Protein AF-A0A0E4FUD9-F1 (afdb_monomer_lite)

InterPro domains:
  IPR029487 Novel E3 ligase domain [PF14496] (43-251)
  IPR029487 Novel E3 ligase domain [PS52053] (32-319)
  IPR051071 Leucine-rich repeat-containing bacterial E3 ubiquitin ligases [PTHR47114] (6-264)

Sequence (319 aa):
MENLEFGDNPLPDDVLANLATAEAPPQLAQQSLYEAAAQWLADDPATLAKWQHFADEPGAQDYAQFLERLRETVNYGNDEFRQAVADDLQQAAANPTLREQFFAQASEANASCEDRVTLHWNGMQTARLNADVEDGVYDDRLGDLIQRGRVAFRLEALDEIARDRINSLASGNPNVDDIEVYLAYQHRLREPLELSHVAPDMRFLAVSHVSEDDATEALDLVREREASQFTDFMASRWQPWETVLRRIAPDEHAAMQDRLVEAMGEEFQSRLDQRLAEHGLVGDVDAERVLGAQVRNQIAGEIKGEVMHRLLAERGLEQ

Secondary structure (DSSP, 8-state):
------------HHHHHHHHS-----------HHHHHHTT-TT-HHHHHHHTTSTTSTTHHHHHHHHHHHHHSGGGG-HHHHHHHHHHHHHHHH-HHHHHHHHHHHHHHHTS-HHHHHHHHHHHHHHHHHHHHHTTTTTT-HHHHHHHHHHHHHHHHHHHHHHHHHHHHHTT-TT--HHHHHHHHHHHHTTTTT-TTS-S--TTTTTS---HHHHHHHHHHHHHHHHHHHHHIIIII-HHHHHHHHHH-HHHHHHHHHHHHHHTTHHHHHHHHHHHHHHT-TT-HHHHHHHHHHHHHHHHHHHHHHHHHHHHHHTT---

Structure (mmCIF, N/CA/C/O backbone):
data_AF-A0A0E4FUD9-F1
#
_entry.id   AF-A0A0E4FUD9-F1
#
loop_
_atom_site.group_PDB
_atom_site.id
_atom_site.type_symbol
_atom_site.label_atom_id
_atom_site.label_alt_id
_atom_site.label_comp_id
_atom_site.label_asym_id
_atom_site.label_entity_id
_atom_site.label_seq_id
_atom_site.pdbx_PDB_ins_code
_atom_site.Cartn_x
_atom_site.Cartn_y
_atom_site.Cartn_z
_atom_site.occupancy
_atom_site.B_iso_or_equiv
_atom_site.auth_seq_id
_atom_site.auth_comp_id
_atom_site.auth_asym_id
_atom_site.auth_atom_id
_atom_site.pdbx_PDB_model_num
ATOM 1 N N . MET A 1 1 ? -19.120 24.732 -19.871 1.00 35.31 1 MET A N 1
ATOM 2 C CA . MET A 1 1 ? -18.175 23.697 -20.324 1.00 35.31 1 MET A CA 1
ATOM 3 C C . MET A 1 1 ? -17.885 23.996 -21.775 1.00 35.31 1 MET A C 1
ATOM 5 O O . MET A 1 1 ? -18.658 23.614 -22.642 1.00 35.31 1 MET A O 1
ATOM 9 N N . GLU A 1 2 ? -16.874 24.830 -21.999 1.00 30.19 2 GLU A N 1
ATOM 10 C CA . GLU A 1 2 ? -16.338 25.081 -23.334 1.00 30.19 2 GLU A CA 1
ATOM 11 C C . GLU A 1 2 ? -15.503 23.864 -23.727 1.00 30.19 2 GLU A C 1
ATOM 13 O O . GLU A 1 2 ? -14.521 23.538 -23.063 1.00 30.19 2 GLU A O 1
ATOM 18 N N . ASN A 1 3 ? -15.941 23.174 -24.778 1.00 30.95 3 ASN A N 1
ATOM 19 C CA . ASN A 1 3 ? -15.112 22.230 -25.509 1.00 30.95 3 ASN A CA 1
ATOM 20 C C . ASN A 1 3 ? -13.999 23.036 -26.182 1.00 30.95 3 ASN A C 1
ATOM 22 O O . ASN A 1 3 ? -14.271 23.810 -27.098 1.00 30.95 3 ASN A O 1
ATOM 26 N N . LEU A 1 4 ? -12.756 22.861 -25.744 1.00 32.47 4 LEU A N 1
ATOM 27 C CA . LEU A 1 4 ? -11.603 23.294 -26.526 1.00 32.47 4 LEU A CA 1
ATOM 28 C C . LEU A 1 4 ? -11.374 22.263 -27.637 1.00 32.47 4 LEU A C 1
ATOM 30 O O . LEU A 1 4 ? -10.602 21.319 -27.498 1.00 32.47 4 LEU A O 1
ATOM 34 N N . GLU A 1 5 ? -12.115 22.430 -28.732 1.00 36.16 5 GLU A N 1
ATOM 35 C CA . GLU A 1 5 ? -11.822 21.794 -30.012 1.00 36.16 5 GLU A CA 1
ATOM 36 C C . GLU A 1 5 ? -10.564 22.446 -30.601 1.00 36.16 5 GLU A C 1
ATOM 38 O O . GLU A 1 5 ? -10.551 23.639 -30.899 1.00 36.16 5 GLU A O 1
ATOM 43 N N . PHE A 1 6 ? -9.506 21.668 -30.834 1.00 40.91 6 PHE A N 1
ATOM 44 C CA . PHE A 1 6 ? -8.364 22.097 -31.655 1.00 40.91 6 PHE A CA 1
ATOM 45 C C . PHE A 1 6 ? -8.696 22.032 -33.161 1.00 40.91 6 PHE A C 1
ATOM 47 O O . PHE A 1 6 ? -7.910 21.541 -33.970 1.00 40.91 6 PHE A O 1
ATOM 54 N N . GLY A 1 7 ? -9.884 22.500 -33.545 1.00 36.28 7 GLY A N 1
ATOM 55 C CA . GLY A 1 7 ? -10.358 22.556 -34.925 1.00 36.28 7 GLY A CA 1
ATOM 56 C C . GLY A 1 7 ? -10.170 23.949 -35.512 1.00 36.28 7 GLY A C 1
ATOM 57 O O . GLY A 1 7 ? -11.120 24.714 -35.512 1.00 36.28 7 GLY A O 1
ATOM 58 N N . ASP A 1 8 ? -8.940 24.280 -35.916 1.00 46.06 8 ASP A N 1
ATOM 59 C CA . ASP A 1 8 ? -8.564 25.288 -36.939 1.00 46.06 8 ASP A CA 1
ATOM 60 C C . ASP A 1 8 ? -7.161 25.853 -36.668 1.00 46.06 8 ASP A C 1
ATOM 62 O O . ASP A 1 8 ? -6.943 27.060 -36.561 1.00 46.06 8 ASP A O 1
ATOM 66 N N . ASN A 1 9 ? -6.162 24.972 -36.581 1.00 43.81 9 ASN A N 1
ATOM 67 C CA . ASN A 1 9 ? -4.792 25.405 -36.822 1.00 43.81 9 ASN A CA 1
ATOM 68 C C . ASN A 1 9 ? -4.480 25.105 -38.297 1.00 43.81 9 ASN A C 1
ATOM 70 O O . ASN A 1 9 ? -4.389 23.924 -38.644 1.00 43.81 9 ASN A O 1
ATOM 74 N N . PRO A 1 10 ? -4.377 26.106 -39.194 1.00 47.78 10 PRO A N 1
ATOM 75 C CA . PRO A 1 10 ? -4.032 25.857 -40.586 1.00 47.78 10 PRO A CA 1
ATOM 76 C C . PRO A 1 10 ? -2.579 25.384 -40.642 1.00 47.78 10 PRO A C 1
ATOM 78 O O . PRO A 1 10 ? -1.638 26.178 -40.625 1.00 47.78 10 PRO A O 1
ATOM 81 N N . LEU A 1 11 ? -2.401 24.064 -40.643 1.00 55.53 11 LEU A N 1
ATOM 82 C CA . LEU A 1 11 ? -1.106 23.440 -40.851 1.00 55.53 11 LEU A CA 1
ATOM 83 C C . LEU A 1 11 ? -0.631 23.787 -42.273 1.00 55.53 11 LEU A C 1
ATOM 85 O O . LEU A 1 11 ? -1.422 23.670 -43.211 1.00 55.53 11 LEU A O 1
ATOM 89 N N . PRO A 1 12 ? 0.627 24.223 -42.451 1.00 67.06 12 PRO A N 1
ATOM 90 C CA . PRO A 1 12 ? 1.187 24.499 -43.771 1.00 67.06 12 PRO A CA 1
ATOM 91 C C . PRO A 1 12 ? 1.079 23.282 -44.710 1.00 67.06 12 PRO A C 1
ATOM 93 O O . PRO A 1 12 ? 1.173 22.137 -44.261 1.00 67.06 12 PRO A O 1
ATOM 96 N N . ASP A 1 13 ? 0.872 23.515 -46.012 1.00 54.09 13 ASP A N 1
ATOM 97 C CA . ASP A 1 13 ? 0.578 22.461 -47.004 1.00 54.09 13 ASP A CA 1
ATOM 98 C C . ASP A 1 13 ? 1.659 21.362 -47.077 1.00 54.09 13 ASP A C 1
ATOM 100 O O . ASP A 1 13 ? 1.366 20.215 -47.415 1.00 54.09 13 ASP A O 1
ATOM 104 N N . ASP A 1 14 ? 2.904 21.676 -46.718 1.00 52.22 14 ASP A N 1
ATOM 105 C CA . ASP A 1 14 ? 4.015 20.728 -46.612 1.00 52.22 14 ASP A CA 1
ATOM 106 C C . ASP A 1 14 ? 3.881 19.779 -45.409 1.00 52.22 14 ASP A C 1
ATOM 108 O O . ASP A 1 14 ? 4.255 18.610 -45.501 1.00 52.22 14 ASP A O 1
ATOM 112 N N . VAL A 1 15 ? 3.277 20.230 -44.307 1.00 52.28 15 VAL A N 1
ATOM 113 C CA . VAL A 1 15 ? 2.966 19.396 -43.134 1.00 52.28 15 VAL A CA 1
ATOM 114 C C . VAL A 1 15 ? 1.797 18.457 -43.434 1.00 52.28 15 VAL A C 1
ATOM 116 O O . VAL A 1 15 ? 1.855 17.276 -43.095 1.00 52.28 15 VAL A O 1
ATOM 119 N N . LEU A 1 16 ? 0.767 18.939 -44.137 1.00 51.22 16 LEU A N 1
ATOM 120 C CA . LEU A 1 16 ? -0.361 18.108 -44.577 1.00 51.22 16 LEU A CA 1
ATOM 121 C C . LEU A 1 16 ? 0.063 17.066 -45.620 1.00 51.22 16 LEU A C 1
ATOM 123 O O . LEU A 1 16 ? -0.377 15.918 -45.555 1.00 51.22 16 LEU A O 1
ATOM 127 N N . ALA A 1 17 ? 0.959 17.433 -46.540 1.00 49.53 17 ALA A N 1
ATOM 128 C CA . ALA A 1 17 ? 1.528 16.498 -47.504 1.00 49.53 17 ALA A CA 1
ATOM 129 C C . ALA A 1 17 ? 2.354 15.397 -46.817 1.00 49.53 17 ALA A C 1
ATOM 131 O O . ALA A 1 17 ? 2.230 14.239 -47.204 1.00 49.53 17 ALA A O 1
ATOM 132 N N . ASN A 1 18 ? 3.121 15.733 -45.772 1.00 50.97 18 ASN A N 1
ATOM 133 C CA . ASN A 1 18 ? 3.886 14.771 -44.969 1.00 50.97 18 ASN A CA 1
ATOM 134 C C . ASN A 1 18 ? 3.003 13.862 -44.092 1.00 50.97 18 ASN A C 1
ATOM 136 O O . ASN A 1 18 ? 3.369 12.718 -43.844 1.00 50.97 18 ASN A O 1
ATOM 140 N N . LEU A 1 19 ? 1.832 14.333 -43.647 1.00 47.03 19 LEU A N 1
ATOM 141 C CA . LEU A 1 19 ? 0.845 13.511 -42.928 1.00 47.03 19 LEU A CA 1
ATOM 142 C C . LEU A 1 19 ? 0.086 12.555 -43.861 1.00 47.03 19 LEU A C 1
ATOM 144 O O . LEU A 1 19 ? -0.281 11.461 -43.445 1.00 47.03 19 LEU A O 1
ATOM 148 N N . ALA A 1 20 ? -0.131 12.944 -45.122 1.00 48.16 20 ALA A N 1
ATOM 149 C CA . ALA A 1 20 ? -0.785 12.111 -46.133 1.00 48.16 20 ALA A CA 1
ATOM 150 C C . ALA A 1 20 ? 0.152 11.065 -46.772 1.00 48.16 20 ALA A C 1
ATOM 152 O O . ALA A 1 20 ? -0.327 10.072 -47.319 1.00 48.16 20 ALA A O 1
ATOM 153 N N . THR A 1 21 ? 1.472 11.281 -46.718 1.00 44.75 21 THR A N 1
ATOM 154 C CA . THR A 1 21 ? 2.505 10.321 -47.152 1.00 44.75 21 THR A CA 1
ATOM 155 C C . THR A 1 21 ? 3.144 9.550 -46.003 1.00 44.75 21 THR A C 1
ATOM 157 O O . THR A 1 21 ? 3.972 8.676 -46.263 1.00 44.75 21 THR A O 1
ATOM 160 N N . ALA A 1 22 ? 2.753 9.829 -44.755 1.00 40.59 22 ALA A N 1
ATOM 161 C CA . ALA A 1 22 ? 3.085 8.976 -43.630 1.00 40.59 22 ALA A CA 1
ATOM 162 C C . ALA A 1 22 ? 2.454 7.603 -43.887 1.00 40.59 22 ALA A C 1
ATOM 164 O O . ALA A 1 22 ? 1.239 7.422 -43.780 1.00 40.59 22 ALA A O 1
ATOM 165 N N . GLU A 1 23 ? 3.288 6.637 -44.277 1.00 40.25 23 GLU A N 1
ATOM 166 C CA . GLU A 1 23 ? 2.934 5.229 -44.167 1.00 40.25 23 GLU A CA 1
ATOM 167 C C . GLU A 1 23 ? 2.353 5.012 -42.769 1.00 40.25 23 GLU A C 1
ATOM 169 O O . GLU A 1 23 ? 2.840 5.600 -41.795 1.00 40.25 23 GLU A O 1
ATOM 174 N N . ALA A 1 24 ? 1.282 4.211 -42.682 1.00 40.16 24 ALA A N 1
ATOM 175 C CA . ALA A 1 24 ? 0.745 3.784 -41.397 1.00 40.16 24 ALA A CA 1
ATOM 176 C C . ALA A 1 24 ? 1.937 3.427 -40.498 1.00 40.16 24 ALA A C 1
ATOM 178 O O . ALA A 1 24 ? 2.830 2.722 -40.990 1.00 40.16 24 ALA A O 1
ATOM 179 N N . PRO A 1 25 ? 2.002 3.951 -39.254 1.00 37.72 25 PRO A N 1
ATOM 180 C CA . PRO A 1 25 ? 3.140 3.699 -38.386 1.00 37.72 25 PRO A CA 1
ATOM 181 C C . PRO A 1 25 ? 3.411 2.199 -38.432 1.00 37.72 25 PRO A C 1
ATOM 183 O O . PRO A 1 25 ? 2.435 1.434 -38.395 1.00 37.72 25 PRO A O 1
ATOM 186 N N . PRO A 1 26 ? 4.677 1.767 -38.609 1.00 37.12 26 PRO A N 1
ATOM 187 C CA . PRO A 1 26 ? 4.980 0.348 -38.636 1.00 37.12 26 PRO A CA 1
ATOM 188 C C . PRO A 1 26 ? 4.270 -0.242 -37.429 1.00 37.12 26 PRO A C 1
ATOM 190 O O . PRO A 1 26 ? 4.393 0.305 -36.331 1.00 37.12 26 PRO A O 1
ATOM 193 N N . GLN A 1 27 ? 3.447 -1.271 -37.644 1.00 43.31 27 GLN A N 1
ATOM 194 C CA . GLN A 1 27 ? 2.969 -2.082 -36.536 1.00 43.31 27 GLN A CA 1
ATOM 195 C C . GLN A 1 27 ? 4.246 -2.501 -35.819 1.00 43.31 27 GLN A C 1
ATOM 197 O O . GLN A 1 27 ? 4.987 -3.329 -36.351 1.00 43.31 27 GLN A O 1
ATOM 202 N N . LEU A 1 28 ? 4.576 -1.817 -34.716 1.00 42.53 28 LEU A N 1
ATOM 203 C CA . LEU A 1 28 ? 5.715 -2.143 -33.874 1.00 42.53 28 LEU A CA 1
ATOM 204 C C . LEU A 1 28 ? 5.567 -3.636 -33.659 1.00 42.53 28 LEU A C 1
ATOM 206 O O . LEU A 1 28 ? 4.510 -4.059 -33.186 1.00 42.53 28 LEU A O 1
ATOM 210 N N . ALA A 1 29 ? 6.527 -4.423 -34.149 1.00 47.31 29 ALA A N 1
ATOM 211 C CA . ALA A 1 29 ? 6.488 -5.862 -33.978 1.00 47.31 29 ALA A CA 1
ATOM 212 C C . ALA A 1 29 ? 6.304 -6.079 -32.479 1.00 47.31 29 ALA A C 1
ATOM 214 O O . ALA A 1 29 ? 7.188 -5.720 -31.703 1.00 47.31 29 ALA A O 1
ATOM 215 N N . GLN A 1 30 ? 5.102 -6.498 -32.080 1.00 62.28 30 GLN A N 1
ATOM 216 C CA . GLN A 1 30 ? 4.743 -6.607 -30.679 1.00 62.28 30 GLN A CA 1
ATOM 217 C C . GLN A 1 30 ? 5.729 -7.597 -30.078 1.00 62.28 30 GLN A C 1
ATOM 219 O O . GLN A 1 30 ? 5.754 -8.763 -30.474 1.00 62.28 30 GLN A O 1
ATOM 224 N N . GLN A 1 31 ? 6.606 -7.092 -29.212 1.00 76.12 31 GLN A N 1
ATOM 225 C CA . GLN A 1 31 ? 7.604 -7.905 -28.542 1.00 76.12 31 GLN A CA 1
ATOM 226 C C . GLN A 1 31 ? 6.871 -9.023 -27.810 1.00 76.12 31 GLN A C 1
ATOM 228 O O . GLN A 1 31 ? 5.849 -8.785 -27.156 1.00 76.12 31 GLN A O 1
ATOM 233 N N . SER A 1 32 ? 7.362 -10.250 -27.963 1.00 90.31 32 SER A N 1
ATOM 234 C CA . SER A 1 32 ? 6.756 -11.379 -27.273 1.00 90.31 32 SER A CA 1
ATOM 235 C C . SER A 1 32 ? 6.964 -11.247 -25.765 1.00 90.31 32 SER A C 1
ATOM 237 O O . SER A 1 32 ? 7.958 -10.682 -25.303 1.00 90.31 32 SER A O 1
ATOM 239 N N . LEU A 1 33 ? 6.057 -11.834 -24.982 1.00 93.62 33 LEU A N 1
ATOM 240 C CA . LEU A 1 33 ? 6.182 -11.868 -23.524 1.00 93.62 33 LEU A CA 1
ATOM 241 C C . LEU A 1 33 ? 7.534 -12.440 -23.066 1.00 93.62 33 LEU A C 1
ATOM 243 O O . LEU A 1 33 ? 8.156 -11.919 -22.143 1.00 93.62 33 LEU A O 1
ATOM 247 N N . TYR A 1 34 ? 8.014 -13.480 -23.750 1.00 93.75 34 TYR A N 1
ATOM 248 C CA . TYR A 1 34 ? 9.322 -14.072 -23.488 1.00 93.75 34 TYR A CA 1
ATOM 249 C C . TYR A 1 34 ? 10.464 -13.071 -23.712 1.00 93.75 34 TYR A C 1
ATOM 251 O O . TYR A 1 34 ? 11.342 -12.934 -22.864 1.00 93.75 34 TYR A O 1
ATOM 259 N N . GLU A 1 35 ? 10.459 -12.352 -24.838 1.00 93.19 35 GLU A N 1
ATOM 260 C CA . GLU A 1 35 ? 11.494 -11.360 -25.149 1.00 93.19 35 GLU A CA 1
ATOM 261 C C . GLU A 1 35 ? 11.459 -10.169 -24.192 1.00 93.19 35 GLU A C 1
ATOM 263 O O . GLU A 1 35 ? 12.515 -9.619 -23.887 1.00 93.19 35 GLU A O 1
ATOM 268 N N . ALA A 1 36 ? 10.273 -9.761 -23.732 1.00 94.12 36 ALA A N 1
ATOM 269 C CA . ALA A 1 36 ? 10.121 -8.710 -22.732 1.00 94.12 36 ALA A CA 1
ATOM 270 C C . ALA A 1 36 ? 10.692 -9.160 -21.378 1.00 94.12 36 ALA A C 1
ATOM 272 O O . ALA A 1 36 ? 11.542 -8.476 -20.811 1.00 94.12 36 ALA A O 1
ATOM 273 N N . ALA A 1 37 ? 10.321 -10.353 -20.901 1.00 94.81 37 ALA A N 1
ATOM 274 C CA . ALA A 1 37 ? 10.847 -10.922 -19.657 1.00 94.81 37 ALA A CA 1
ATOM 275 C C . ALA A 1 37 ? 12.371 -11.152 -19.705 1.00 94.81 37 ALA A C 1
ATOM 277 O O . ALA A 1 37 ? 13.062 -10.964 -18.703 1.00 94.81 37 ALA A O 1
ATOM 278 N N . ALA A 1 38 ? 12.924 -11.498 -20.873 1.00 94.19 38 ALA A N 1
ATOM 279 C CA . ALA A 1 38 ? 14.361 -11.709 -21.056 1.00 94.19 38 ALA A CA 1
ATOM 280 C C . ALA A 1 38 ? 15.209 -10.461 -20.758 1.00 94.19 38 ALA A C 1
ATOM 282 O O . ALA A 1 38 ? 16.365 -10.604 -20.363 1.00 94.19 38 ALA A O 1
ATOM 283 N N . GLN A 1 39 ? 14.654 -9.251 -20.913 1.00 93.31 39 GLN A N 1
ATOM 284 C CA . GLN A 1 39 ? 15.361 -8.004 -20.587 1.00 93.31 39 GLN A CA 1
ATOM 285 C C . GLN A 1 39 ? 15.582 -7.822 -19.080 1.00 93.31 39 GLN A C 1
ATOM 287 O O . GLN A 1 39 ? 16.491 -7.102 -18.676 1.00 93.31 39 GLN A O 1
ATOM 292 N N . TRP A 1 40 ? 14.774 -8.489 -18.256 1.00 94.50 40 TRP A N 1
ATOM 293 C CA . TRP A 1 40 ? 14.807 -8.383 -16.797 1.00 94.50 40 TRP A CA 1
ATOM 294 C C . TRP A 1 40 ? 15.442 -9.609 -16.130 1.00 94.50 40 TRP A C 1
ATOM 296 O O . TRP A 1 40 ? 16.027 -9.494 -15.060 1.00 94.50 40 TRP A O 1
ATOM 306 N N . LEU A 1 41 ? 15.371 -10.779 -16.773 1.00 93.62 41 LEU A N 1
ATOM 307 C CA . LEU A 1 41 ? 15.818 -12.071 -16.233 1.00 93.62 41 LEU A CA 1
ATOM 308 C C . LEU A 1 41 ? 17.160 -12.547 -16.812 1.00 93.62 41 LEU A C 1
ATOM 310 O O . LEU A 1 41 ? 17.378 -13.750 -16.962 1.00 93.62 41 LEU A O 1
ATOM 314 N N . ALA A 1 42 ? 18.065 -11.627 -17.159 1.00 82.12 42 ALA A N 1
ATOM 315 C CA . ALA A 1 42 ? 19.341 -11.972 -17.796 1.00 82.12 42 ALA A CA 1
ATOM 316 C C . ALA A 1 42 ? 20.166 -12.997 -16.987 1.00 82.12 42 ALA A C 1
ATOM 318 O O . ALA A 1 42 ? 20.821 -13.861 -17.574 1.00 82.12 42 ALA A O 1
ATOM 319 N N . ASP A 1 43 ? 20.069 -12.942 -15.656 1.00 87.56 43 ASP A N 1
ATOM 320 C CA . ASP A 1 43 ? 20.795 -13.816 -14.730 1.00 87.56 43 ASP A CA 1
ATOM 321 C C . ASP A 1 43 ? 19.973 -15.030 -14.235 1.00 87.56 43 ASP A C 1
ATOM 323 O O . ASP A 1 43 ? 20.495 -15.856 -13.484 1.00 87.56 43 ASP A O 1
ATOM 327 N N . ASP A 1 44 ? 18.718 -15.199 -14.683 1.00 91.56 44 ASP A N 1
ATOM 328 C CA . ASP A 1 44 ? 17.844 -16.325 -14.310 1.00 91.56 44 ASP A CA 1
ATOM 329 C C . ASP A 1 44 ? 17.219 -17.028 -15.539 1.00 91.56 44 ASP A C 1
ATOM 331 O O . ASP A 1 44 ? 16.023 -16.891 -15.840 1.00 91.56 44 ASP A O 1
ATOM 335 N N . PRO A 1 45 ? 18.007 -17.856 -16.254 1.00 91.69 45 PRO A N 1
ATOM 336 C CA . PRO A 1 45 ? 17.518 -18.592 -17.417 1.00 91.69 45 PRO A CA 1
ATOM 337 C C . PRO A 1 45 ? 16.457 -19.644 -17.057 1.00 91.69 45 PRO A C 1
ATOM 339 O O . PRO A 1 45 ? 15.675 -20.047 -17.920 1.00 91.69 45 PRO A O 1
ATOM 342 N N . ALA A 1 46 ? 16.423 -20.113 -15.804 1.00 92.88 46 ALA A N 1
ATOM 343 C CA . ALA A 1 46 ? 15.481 -21.137 -15.364 1.00 92.88 46 ALA A CA 1
ATOM 344 C C . ALA A 1 46 ? 14.070 -20.561 -15.218 1.00 92.88 46 ALA A C 1
ATOM 346 O O . ALA A 1 46 ? 13.103 -21.186 -15.663 1.00 92.88 46 ALA A O 1
ATOM 347 N N . THR A 1 47 ? 13.947 -19.368 -14.635 1.00 93.44 47 THR A N 1
ATOM 348 C CA . THR A 1 47 ? 12.681 -18.632 -14.611 1.00 93.44 47 THR A CA 1
ATOM 349 C C . THR A 1 47 ? 12.292 -18.205 -16.017 1.00 93.44 47 THR A C 1
ATOM 351 O O . THR A 1 47 ? 11.165 -18.488 -16.420 1.00 93.44 47 THR A O 1
ATOM 354 N N . LEU A 1 48 ? 13.211 -17.630 -16.803 1.00 94.25 48 LEU A N 1
ATOM 355 C CA . LEU A 1 48 ? 12.929 -17.182 -18.173 1.00 94.25 48 LEU A CA 1
ATOM 356 C C . LEU A 1 48 ? 12.348 -18.296 -19.063 1.00 94.25 48 LEU A C 1
ATOM 358 O O . LEU A 1 48 ? 11.405 -18.060 -19.815 1.00 94.25 48 LEU A O 1
ATOM 362 N N . ALA A 1 49 ? 12.839 -19.533 -18.936 1.00 93.38 49 ALA A N 1
ATOM 363 C CA . ALA A 1 49 ? 12.296 -20.672 -19.679 1.00 93.38 49 ALA A CA 1
ATOM 364 C C . ALA A 1 49 ? 10.798 -20.916 -19.403 1.00 93.38 49 ALA A C 1
ATOM 366 O O . ALA A 1 49 ? 10.065 -21.314 -20.307 1.00 93.38 49 ALA A O 1
ATOM 367 N N . LYS A 1 50 ? 10.311 -20.640 -18.184 1.00 95.31 50 LYS A N 1
ATOM 368 C CA . LYS A 1 50 ? 8.883 -20.770 -17.845 1.00 95.31 50 LYS A CA 1
ATOM 369 C C . LYS A 1 50 ? 8.029 -19.748 -18.594 1.00 95.31 50 LYS A C 1
ATOM 371 O O . LYS A 1 50 ? 6.942 -20.094 -19.047 1.00 95.31 50 LYS A O 1
ATOM 376 N N . TRP A 1 51 ? 8.544 -18.531 -18.788 1.00 95.44 51 TRP A N 1
ATOM 377 C CA . TRP A 1 51 ? 7.839 -17.440 -19.471 1.00 95.44 51 TRP A CA 1
ATOM 378 C C . TRP A 1 51 ? 7.518 -17.738 -20.939 1.00 95.44 51 TRP A C 1
ATOM 380 O O . TRP A 1 51 ? 6.590 -17.149 -21.490 1.00 95.44 51 TRP A O 1
ATOM 390 N N . GLN A 1 52 ? 8.196 -18.711 -21.560 1.00 90.31 52 GLN A N 1
ATOM 391 C CA . GLN A 1 52 ? 7.836 -19.198 -22.895 1.00 90.31 52 GLN A CA 1
ATOM 392 C C . GLN A 1 52 ? 6.427 -19.818 -22.936 1.00 90.31 52 GLN A C 1
ATOM 394 O O . GLN A 1 52 ? 5.778 -19.804 -23.979 1.00 90.31 52 GLN A O 1
ATOM 399 N N . HIS A 1 53 ? 5.946 -20.355 -21.812 1.00 94.12 53 HIS A N 1
ATOM 400 C CA . HIS A 1 53 ? 4.669 -21.061 -21.728 1.00 94.12 53 HIS A CA 1
ATOM 401 C C . HIS A 1 53 ? 3.481 -20.164 -21.359 1.00 94.12 53 HIS A C 1
ATOM 403 O O . HIS A 1 53 ? 2.351 -20.643 -21.385 1.00 94.12 53 HIS A O 1
ATOM 409 N N . PHE A 1 54 ? 3.712 -18.889 -21.035 1.00 95.50 54 PHE A N 1
ATOM 410 C CA . PHE A 1 54 ? 2.657 -17.968 -20.586 1.00 95.50 54 PHE A CA 1
ATOM 411 C C . PHE A 1 54 ? 2.136 -17.050 -21.701 1.00 95.50 54 PHE A C 1
ATOM 413 O O . PHE A 1 54 ? 1.234 -16.256 -21.467 1.00 95.50 54 PHE A O 1
ATOM 420 N N . ALA A 1 55 ? 2.683 -17.147 -22.918 1.00 91.50 55 ALA A N 1
ATOM 421 C CA . ALA A 1 55 ? 2.356 -16.244 -24.025 1.00 91.50 55 ALA A CA 1
ATOM 422 C C . ALA A 1 55 ? 0.883 -16.307 -24.478 1.00 91.50 55 ALA A C 1
ATOM 424 O O . ALA A 1 55 ? 0.367 -15.317 -24.989 1.00 91.50 55 ALA A O 1
ATOM 425 N N . ASP A 1 56 ? 0.217 -17.447 -24.276 1.00 91.56 56 ASP A N 1
ATOM 426 C CA . ASP A 1 56 ? -1.186 -17.657 -24.658 1.00 91.56 56 ASP A CA 1
ATOM 427 C C . ASP A 1 56 ? -2.179 -17.300 -23.531 1.00 91.56 56 ASP A C 1
ATOM 429 O O . ASP A 1 56 ? -3.393 -17.429 -23.709 1.00 91.56 56 ASP A O 1
ATOM 433 N N . GLU A 1 57 ? -1.694 -16.882 -22.357 1.00 94.88 57 GLU A N 1
ATOM 434 C CA . GLU A 1 57 ? -2.561 -16.501 -21.241 1.00 94.88 57 GLU A CA 1
ATOM 435 C C . GLU A 1 57 ? -3.239 -15.136 -21.495 1.00 94.88 57 GLU A C 1
ATOM 437 O O . GLU A 1 57 ? -2.640 -14.235 -22.095 1.00 94.88 57 GLU A O 1
ATOM 442 N N . PRO A 1 58 ? -4.492 -14.935 -21.041 1.00 93.31 58 PRO A N 1
ATOM 443 C CA . PRO A 1 58 ? -5.170 -13.646 -21.168 1.00 93.31 58 PRO A CA 1
ATOM 444 C C . PRO A 1 58 ? -4.361 -12.509 -20.527 1.00 93.31 58 PRO A C 1
ATOM 446 O O . PRO A 1 58 ? -3.947 -12.616 -19.380 1.00 93.31 58 PRO A O 1
ATOM 449 N N . GLY A 1 59 ? -4.146 -11.413 -21.260 1.00 91.75 59 GLY A N 1
ATOM 450 C CA . GLY A 1 59 ? -3.373 -10.258 -20.778 1.00 91.75 59 GLY A CA 1
ATOM 451 C C . GLY A 1 59 ? -1.847 -10.393 -20.904 1.00 91.75 59 GLY A C 1
ATOM 452 O O . GLY A 1 59 ? -1.133 -9.441 -20.601 1.00 91.75 59 GLY A O 1
ATOM 453 N N . ALA A 1 60 ? -1.327 -11.513 -21.424 1.00 93.50 60 ALA A N 1
ATOM 454 C CA . ALA A 1 60 ? 0.112 -11.714 -21.637 1.00 93.50 60 ALA A CA 1
ATOM 455 C C . ALA A 1 60 ? 0.753 -10.629 -22.520 1.00 93.50 60 ALA A C 1
ATOM 457 O O . ALA A 1 60 ? 1.853 -10.155 -22.232 1.00 93.50 60 ALA A O 1
ATOM 458 N N . GLN A 1 61 ? 0.061 -10.207 -23.584 1.00 92.31 61 GLN A N 1
ATOM 459 C CA . GLN A 1 61 ? 0.559 -9.161 -24.481 1.00 92.31 61 GLN A CA 1
ATOM 460 C C . GLN A 1 61 ? 0.583 -7.782 -23.812 1.00 92.31 61 GLN A C 1
ATOM 462 O O . GLN A 1 61 ? 1.519 -7.012 -24.036 1.00 92.31 61 GLN A O 1
ATOM 467 N N . ASP A 1 62 ? -0.408 -7.489 -22.969 1.00 91.88 62 ASP A N 1
ATOM 468 C CA . ASP A 1 62 ? -0.436 -6.254 -22.190 1.00 91.88 62 ASP A CA 1
ATOM 469 C C . ASP A 1 62 ? 0.712 -6.251 -21.179 1.00 91.88 62 ASP A C 1
ATOM 471 O O . ASP A 1 62 ? 1.448 -5.273 -21.068 1.00 91.88 62 ASP A O 1
ATOM 475 N N . TYR A 1 63 ? 0.961 -7.374 -20.508 1.00 94.69 63 TYR A N 1
ATOM 476 C CA . TYR A 1 63 ? 2.097 -7.478 -19.599 1.00 94.69 63 TYR A CA 1
ATOM 477 C C . TYR A 1 63 ? 3.450 -7.344 -20.316 1.00 94.69 63 TYR A C 1
ATOM 479 O O . TYR A 1 63 ? 4.342 -6.660 -19.819 1.00 94.69 63 TYR A O 1
ATOM 487 N N . ALA A 1 64 ? 3.597 -7.907 -21.521 1.00 94.19 64 ALA A N 1
ATOM 488 C CA . ALA A 1 64 ? 4.798 -7.725 -22.340 1.00 94.19 64 ALA A CA 1
ATOM 489 C C . ALA A 1 64 ? 5.048 -6.243 -22.672 1.00 94.19 64 ALA A C 1
ATOM 491 O O . ALA A 1 64 ? 6.164 -5.747 -22.513 1.00 94.19 64 ALA A O 1
ATOM 492 N N . GLN A 1 65 ? 3.999 -5.521 -23.080 1.00 92.06 65 GLN A N 1
ATOM 493 C CA . GLN A 1 65 ? 4.078 -4.083 -23.334 1.00 92.06 65 GLN A CA 1
ATOM 494 C C . GLN A 1 65 ? 4.400 -3.300 -22.055 1.00 92.06 65 GLN A C 1
ATOM 496 O O . GLN A 1 65 ? 5.219 -2.384 -22.094 1.00 92.06 65 GLN A O 1
ATOM 501 N N . PHE A 1 66 ? 3.800 -3.668 -20.924 1.00 93.00 66 PHE A N 1
ATOM 502 C CA . PHE A 1 66 ? 4.061 -3.032 -19.637 1.00 93.00 66 PHE A CA 1
ATOM 503 C C . PHE A 1 66 ? 5.531 -3.169 -19.228 1.00 93.00 66 PHE A C 1
ATOM 505 O O . PHE A 1 66 ? 6.147 -2.170 -18.868 1.00 93.00 66 PHE A O 1
ATOM 512 N N . LEU A 1 67 ? 6.117 -4.366 -19.341 1.00 94.31 67 LEU A N 1
ATOM 513 C CA . LEU A 1 67 ? 7.531 -4.605 -19.030 1.00 94.31 67 LEU A CA 1
ATOM 514 C C . LEU A 1 67 ? 8.473 -3.782 -19.911 1.00 94.31 67 LEU A C 1
ATOM 516 O O . LEU A 1 67 ? 9.493 -3.295 -19.424 1.00 94.31 67 LEU A O 1
ATOM 520 N N . GLU A 1 68 ? 8.144 -3.615 -21.191 1.00 92.00 68 GLU A N 1
ATOM 521 C CA . GLU A 1 68 ? 8.944 -2.784 -22.089 1.00 92.00 68 GLU A CA 1
ATOM 522 C C . GLU A 1 68 ? 8.841 -1.304 -21.708 1.00 92.00 68 GLU A C 1
ATOM 524 O O . GLU A 1 68 ? 9.853 -0.623 -21.573 1.00 92.00 68 GLU A O 1
ATOM 529 N N . ARG A 1 69 ? 7.636 -0.812 -21.410 1.00 89.94 69 ARG A N 1
ATOM 530 C CA . ARG A 1 69 ? 7.455 0.565 -20.933 1.00 89.94 69 ARG A CA 1
ATOM 531 C C . ARG A 1 69 ? 8.120 0.810 -19.581 1.00 89.94 69 ARG A C 1
ATOM 533 O O . ARG A 1 69 ? 8.677 1.879 -19.362 1.00 89.94 69 ARG A O 1
ATOM 540 N N . LEU A 1 70 ? 8.107 -0.176 -18.683 1.00 90.75 70 LEU A N 1
ATOM 541 C CA . LEU A 1 70 ? 8.783 -0.101 -17.387 1.00 90.75 70 LEU A CA 1
ATOM 542 C C . LEU A 1 70 ? 10.302 0.066 -17.565 1.00 90.75 70 LEU A C 1
ATOM 544 O O . LEU A 1 70 ? 10.945 0.779 -16.794 1.00 90.75 70 LEU A O 1
ATOM 548 N N . ARG A 1 71 ? 10.864 -0.529 -18.626 1.00 91.25 71 ARG A N 1
ATOM 549 C CA . ARG A 1 71 ? 12.279 -0.427 -19.016 1.00 91.25 71 ARG A CA 1
ATOM 550 C C . ARG A 1 71 ? 12.646 0.964 -19.532 1.00 91.25 71 ARG A C 1
ATOM 552 O O . ARG A 1 71 ? 13.795 1.383 -19.422 1.00 91.25 71 ARG A O 1
ATOM 559 N N . GLU A 1 72 ? 11.683 1.665 -20.119 1.00 88.38 72 GLU A N 1
ATOM 560 C CA . GLU A 1 72 ? 11.858 3.032 -20.616 1.00 88.38 72 GLU A CA 1
ATOM 561 C C . GLU A 1 72 ? 11.817 4.079 -19.495 1.00 88.38 72 GLU A C 1
ATOM 563 O O . GLU A 1 72 ? 12.278 5.204 -19.702 1.00 88.38 72 GLU A O 1
ATOM 568 N N . THR A 1 73 ? 11.330 3.707 -18.304 1.00 86.62 73 THR A N 1
ATOM 569 C CA . THR A 1 73 ? 11.296 4.612 -17.152 1.00 86.62 73 THR A CA 1
ATOM 570 C C . THR A 1 73 ? 12.694 4.977 -16.663 1.00 86.62 73 THR A C 1
ATOM 572 O O . THR A 1 73 ? 13.665 4.225 -16.798 1.00 86.62 73 THR A O 1
ATOM 575 N N . VAL A 1 74 ? 12.785 6.123 -15.984 1.00 85.38 74 VAL A N 1
ATOM 576 C CA . VAL A 1 74 ? 14.019 6.584 -15.323 1.00 85.38 74 VAL A CA 1
ATOM 577 C C . VAL A 1 74 ? 14.578 5.575 -14.309 1.00 85.38 74 VAL A C 1
ATOM 579 O O . VAL A 1 74 ? 15.781 5.568 -14.057 1.00 85.38 74 VAL A O 1
ATOM 582 N N . ASN A 1 75 ? 13.731 4.679 -13.791 1.00 87.38 75 ASN A N 1
ATOM 583 C CA . ASN A 1 75 ? 14.086 3.680 -12.787 1.00 87.38 75 ASN A CA 1
ATOM 584 C C . ASN A 1 75 ? 14.918 2.519 -13.338 1.00 87.38 75 ASN A C 1
ATOM 586 O O . ASN A 1 75 ? 15.612 1.856 -12.571 1.00 87.38 75 ASN A O 1
ATOM 590 N N . TYR A 1 76 ? 14.906 2.265 -14.651 1.00 89.12 76 TYR A N 1
ATOM 591 C CA . TYR A 1 76 ? 15.624 1.121 -15.223 1.00 89.12 76 TYR A CA 1
ATOM 592 C C . TYR A 1 76 ? 17.139 1.177 -14.979 1.00 89.12 76 TYR A C 1
ATOM 594 O O . TYR A 1 76 ? 17.798 0.142 -14.898 1.00 89.12 76 TYR A O 1
ATOM 602 N N . GLY A 1 77 ? 17.709 2.373 -14.809 1.00 87.06 77 GLY A N 1
ATOM 603 C CA . GLY A 1 77 ? 19.119 2.543 -14.455 1.00 87.06 77 GLY A CA 1
ATOM 604 C C . GLY A 1 77 ? 19.483 2.045 -13.050 1.00 87.06 77 GLY A C 1
ATOM 605 O O . GLY A 1 77 ? 20.661 1.813 -12.790 1.00 87.06 77 GLY A O 1
ATOM 606 N N . ASN A 1 78 ? 18.504 1.845 -12.165 1.00 89.50 78 ASN A N 1
ATOM 607 C CA . ASN A 1 78 ? 18.707 1.441 -10.779 1.00 89.50 78 ASN A CA 1
ATOM 608 C C . ASN A 1 78 ? 18.750 -0.096 -10.634 1.00 89.50 78 ASN A C 1
ATOM 610 O O . ASN A 1 78 ? 17.809 -0.798 -11.000 1.00 89.50 78 ASN A O 1
ATOM 614 N N . ASP A 1 79 ? 19.850 -0.620 -10.087 1.00 90.06 79 ASP A N 1
ATOM 615 C CA . ASP A 1 79 ? 20.083 -2.066 -9.948 1.00 90.06 79 ASP A CA 1
ATOM 616 C C . ASP A 1 79 ? 19.102 -2.739 -8.974 1.00 90.06 79 ASP A C 1
ATOM 618 O O . ASP A 1 79 ? 18.617 -3.833 -9.256 1.00 90.06 79 ASP A O 1
ATOM 622 N N . GLU A 1 80 ? 18.777 -2.082 -7.855 1.00 89.31 80 GLU A N 1
ATOM 623 C CA . GLU A 1 80 ? 17.812 -2.580 -6.864 1.00 89.31 80 GLU A CA 1
ATOM 624 C C . GLU A 1 80 ? 16.414 -2.683 -7.478 1.00 89.31 80 GLU A C 1
ATOM 626 O O . GLU A 1 80 ? 15.725 -3.684 -7.298 1.00 89.31 80 GLU A O 1
ATOM 631 N N . PHE A 1 81 ? 16.021 -1.685 -8.272 1.00 90.94 81 PHE A N 1
ATOM 632 C CA . PHE A 1 81 ? 14.754 -1.698 -8.992 1.00 90.94 81 PHE A CA 1
ATOM 633 C C . PHE A 1 81 ? 14.689 -2.831 -10.022 1.00 90.94 81 PHE A C 1
ATOM 635 O O . PHE A 1 81 ? 13.712 -3.578 -10.052 1.00 90.94 81 PHE A O 1
ATOM 642 N N . ARG A 1 82 ? 15.741 -3.019 -10.835 1.00 92.56 82 ARG A N 1
ATOM 643 C CA . ARG A 1 82 ? 15.789 -4.142 -11.788 1.00 92.56 82 ARG A CA 1
ATOM 644 C C . ARG A 1 82 ? 15.723 -5.493 -11.080 1.00 92.56 82 ARG A C 1
ATOM 646 O O . ARG A 1 82 ? 15.029 -6.383 -11.565 1.00 92.56 82 ARG A O 1
ATOM 653 N N . GLN A 1 83 ? 16.391 -5.630 -9.934 1.00 92.00 83 GLN A N 1
ATOM 654 C CA . GLN A 1 83 ? 16.309 -6.841 -9.122 1.00 92.00 83 GLN A CA 1
ATOM 655 C C . GLN A 1 83 ? 14.896 -7.059 -8.568 1.00 92.00 83 GLN A C 1
ATOM 657 O O . GLN A 1 83 ? 14.396 -8.176 -8.630 1.00 92.00 83 GLN A O 1
ATOM 662 N N . ALA A 1 84 ? 14.223 -6.010 -8.088 1.00 91.94 84 ALA A N 1
ATOM 663 C CA . ALA A 1 84 ? 12.851 -6.118 -7.599 1.00 91.94 84 ALA A CA 1
ATOM 664 C C . ALA A 1 84 ? 11.887 -6.595 -8.700 1.00 91.94 84 ALA A C 1
ATOM 666 O O . ALA A 1 84 ? 11.099 -7.508 -8.466 1.00 91.94 84 ALA A O 1
ATOM 667 N N . VAL A 1 85 ? 12.009 -6.062 -9.923 1.00 94.25 85 VAL A N 1
ATOM 668 C CA . VAL A 1 85 ? 11.221 -6.529 -11.078 1.00 94.25 85 VAL A CA 1
ATOM 669 C C . VAL A 1 85 ? 11.561 -7.981 -11.437 1.00 94.25 85 VAL A C 1
ATOM 671 O O . VAL A 1 85 ? 10.665 -8.767 -11.738 1.00 94.25 85 VAL A O 1
ATOM 674 N N . ALA A 1 86 ? 12.835 -8.380 -11.382 1.00 94.75 86 ALA A N 1
ATOM 675 C CA . ALA A 1 86 ? 13.228 -9.772 -11.608 1.00 94.75 86 ALA A CA 1
ATOM 676 C C . ALA A 1 86 ? 12.619 -10.725 -10.559 1.00 94.75 86 ALA A C 1
ATOM 678 O O . ALA A 1 86 ? 12.098 -11.784 -10.919 1.00 94.75 86 ALA A O 1
ATOM 679 N N . ASP A 1 87 ? 12.611 -10.327 -9.284 1.00 93.44 87 ASP A N 1
ATOM 680 C CA . ASP A 1 87 ? 11.980 -11.081 -8.198 1.00 93.44 87 ASP A CA 1
ATOM 681 C C . ASP A 1 87 ? 10.461 -11.205 -8.410 1.00 93.44 87 ASP A C 1
ATOM 683 O O . ASP A 1 87 ? 9.891 -12.282 -8.209 1.00 93.44 87 ASP A O 1
ATOM 687 N N . ASP A 1 88 ? 9.801 -10.133 -8.862 1.00 94.12 88 ASP A N 1
ATOM 688 C CA . ASP A 1 88 ? 8.374 -10.138 -9.204 1.00 94.12 88 ASP A CA 1
ATOM 689 C C . ASP A 1 88 ? 8.083 -11.146 -10.326 1.00 94.12 88 ASP A C 1
ATOM 691 O O . ASP A 1 88 ? 7.154 -11.954 -10.227 1.00 94.12 88 ASP A O 1
ATOM 695 N N . LEU A 1 89 ? 8.916 -11.159 -11.373 1.00 96.25 89 LEU A N 1
ATOM 696 C CA . LEU A 1 89 ? 8.802 -12.112 -12.476 1.00 96.25 89 LEU A CA 1
ATOM 697 C C . LEU A 1 89 ? 9.032 -13.559 -12.010 1.00 96.25 89 LEU A C 1
ATOM 699 O O . LEU A 1 89 ? 8.366 -14.487 -12.479 1.00 96.25 89 LEU A O 1
ATOM 703 N N . GLN A 1 90 ? 9.953 -13.778 -11.073 1.00 95.38 90 GLN A N 1
ATOM 704 C CA . GLN A 1 90 ? 10.183 -15.095 -10.486 1.00 95.38 90 GLN A CA 1
ATOM 705 C C . GLN A 1 90 ? 8.961 -15.585 -9.701 1.00 95.38 90 GLN A C 1
ATOM 707 O O . GLN A 1 90 ? 8.561 -16.746 -9.847 1.00 95.38 90 GLN A O 1
ATOM 712 N N . GLN A 1 91 ? 8.346 -14.716 -8.896 1.00 94.06 91 GLN A N 1
ATOM 713 C CA . GLN A 1 91 ? 7.160 -15.066 -8.116 1.00 94.06 91 GLN A CA 1
ATOM 714 C C . GLN A 1 91 ? 5.935 -15.300 -9.005 1.00 94.06 91 GLN A C 1
ATOM 716 O O . GLN A 1 91 ? 5.271 -16.330 -8.870 1.00 94.06 91 GLN A O 1
ATOM 721 N N . ALA A 1 92 ? 5.682 -14.429 -9.985 1.00 95.81 92 ALA A N 1
ATOM 722 C CA . ALA A 1 92 ? 4.597 -14.610 -10.950 1.00 95.81 92 ALA A CA 1
ATOM 723 C C . ALA A 1 92 ? 4.766 -15.899 -11.780 1.00 95.81 92 ALA A C 1
ATOM 725 O O . ALA A 1 92 ? 3.793 -16.581 -12.105 1.00 95.81 92 ALA A O 1
ATOM 726 N N . ALA A 1 93 ? 5.999 -16.316 -12.078 1.00 95.81 93 ALA A N 1
ATOM 727 C CA . ALA A 1 93 ? 6.235 -17.594 -12.748 1.00 95.81 93 ALA A CA 1
ATOM 728 C C . ALA A 1 93 ? 5.900 -18.820 -11.873 1.00 95.81 93 ALA A C 1
ATOM 730 O O . ALA A 1 93 ? 5.672 -19.908 -12.408 1.00 95.81 93 ALA A O 1
ATOM 731 N N . ALA A 1 94 ? 5.895 -18.675 -10.544 1.00 94.31 94 ALA A N 1
ATOM 732 C CA . ALA A 1 94 ? 5.576 -19.739 -9.592 1.00 94.31 94 ALA A CA 1
ATOM 733 C C . ALA A 1 94 ? 4.105 -19.732 -9.133 1.00 94.31 94 ALA A C 1
ATOM 735 O O . ALA A 1 94 ? 3.595 -20.789 -8.761 1.00 94.31 94 ALA A O 1
ATOM 736 N N . ASN A 1 95 ? 3.421 -18.586 -9.195 1.00 94.94 95 ASN A N 1
ATOM 737 C CA . ASN A 1 95 ? 2.050 -18.405 -8.721 1.00 94.94 95 ASN A CA 1
ATOM 738 C C . ASN A 1 95 ? 1.123 -17.940 -9.873 1.00 94.94 95 ASN A C 1
ATOM 740 O O . ASN A 1 95 ? 1.162 -16.769 -10.258 1.00 94.94 95 ASN A O 1
ATOM 744 N N . PRO A 1 96 ? 0.288 -18.837 -10.447 1.00 94.62 96 PRO A N 1
ATOM 745 C CA . PRO A 1 96 ? -0.624 -18.495 -11.543 1.00 94.62 96 PRO A CA 1
ATOM 746 C C . PRO A 1 96 ? -1.634 -17.392 -11.210 1.00 94.62 96 PRO A C 1
ATOM 748 O O . PRO A 1 96 ? -1.900 -16.553 -12.063 1.00 94.62 96 PRO A O 1
ATOM 751 N N . THR A 1 97 ? -2.156 -17.358 -9.981 1.00 93.94 97 THR A N 1
ATOM 752 C CA . THR A 1 97 ? -3.113 -16.331 -9.542 1.00 93.94 97 THR A CA 1
ATOM 753 C C . THR A 1 97 ? -2.452 -14.954 -9.494 1.00 93.94 97 THR A C 1
ATOM 755 O O . THR A 1 97 ? -3.017 -13.979 -9.983 1.00 93.94 97 THR A O 1
ATOM 758 N N . LEU A 1 98 ? -1.230 -14.869 -8.956 1.00 95.31 98 LEU A N 1
ATOM 759 C CA . LEU A 1 98 ? -0.456 -13.624 -8.942 1.00 95.31 98 LEU A CA 1
ATOM 760 C C . LEU A 1 98 ? -0.135 -13.151 -10.366 1.00 95.31 98 LEU A C 1
ATOM 762 O O . LEU A 1 98 ? -0.255 -11.966 -10.669 1.00 95.31 98 LEU A O 1
ATOM 766 N N . ARG A 1 99 ? 0.229 -14.077 -11.259 1.00 96.62 99 ARG A N 1
ATOM 767 C CA . ARG A 1 99 ? 0.492 -13.757 -12.668 1.00 96.62 99 ARG A CA 1
ATOM 768 C C . ARG A 1 99 ? -0.738 -13.195 -13.374 1.00 96.62 99 ARG A C 1
ATOM 770 O O . ARG A 1 99 ? -0.619 -12.186 -14.061 1.00 96.62 99 ARG A O 1
ATOM 777 N N . GLU A 1 100 ? -1.908 -13.795 -13.167 1.00 94.69 100 GLU A N 1
ATOM 778 C CA . GLU A 1 100 ? -3.175 -13.285 -13.704 1.00 94.69 100 GLU A CA 1
ATOM 779 C C . GLU A 1 100 ? -3.465 -11.859 -13.205 1.00 94.69 100 GLU A C 1
ATOM 781 O O . GLU A 1 100 ? -3.815 -10.986 -14.001 1.00 94.69 100 GLU A O 1
ATOM 786 N N . GLN A 1 101 ? -3.248 -11.585 -11.913 1.00 93.06 101 GLN A N 1
ATOM 787 C CA . GLN A 1 101 ? -3.408 -10.240 -11.343 1.00 93.06 101 GLN A CA 1
ATOM 788 C C . GLN A 1 101 ? -2.447 -9.225 -11.976 1.00 93.06 101 GLN A C 1
ATOM 790 O O . GLN A 1 101 ? -2.872 -8.134 -12.359 1.00 93.06 101 GLN A O 1
ATOM 795 N N . PHE A 1 102 ? -1.174 -9.588 -12.146 1.00 95.00 102 PHE A N 1
ATOM 796 C CA . PHE A 1 102 ? -0.188 -8.736 -12.815 1.00 95.00 102 PHE A CA 1
ATOM 797 C C . PHE A 1 102 ? -0.580 -8.440 -14.265 1.00 95.00 102 PHE A C 1
ATOM 799 O O . PHE A 1 102 ? -0.469 -7.298 -14.715 1.00 95.00 102 PHE A O 1
ATOM 806 N N . PHE A 1 103 ? -1.078 -9.439 -14.995 1.00 94.25 103 PHE A N 1
ATOM 807 C CA . PHE A 1 103 ? -1.498 -9.269 -16.386 1.00 94.25 103 PHE A CA 1
ATOM 808 C C . PHE A 1 103 ? -2.712 -8.339 -16.489 1.00 94.25 103 PHE A C 1
ATOM 810 O O . PHE A 1 103 ? -2.735 -7.450 -17.341 1.00 94.25 103 PHE A O 1
ATOM 817 N N . ALA A 1 104 ? -3.679 -8.474 -15.578 1.00 90.69 104 ALA A N 1
ATOM 818 C CA . ALA A 1 104 ? -4.830 -7.579 -15.504 1.00 90.69 104 ALA A CA 1
ATOM 819 C C . ALA A 1 104 ? -4.418 -6.126 -15.196 1.00 90.69 104 ALA A C 1
ATOM 821 O O . ALA A 1 104 ? -4.827 -5.207 -15.907 1.00 90.69 104 ALA A O 1
ATOM 822 N N . GLN A 1 105 ? -3.557 -5.909 -14.194 1.00 89.81 105 GLN A N 1
ATOM 823 C CA . GLN A 1 105 ? -3.078 -4.569 -13.824 1.00 89.81 105 GLN A CA 1
ATOM 824 C C . GLN A 1 105 ? -2.252 -3.903 -14.936 1.00 89.81 105 GLN A C 1
ATOM 826 O O . GLN A 1 105 ? -2.336 -2.689 -15.128 1.00 89.81 105 GLN A O 1
ATOM 831 N N . ALA A 1 106 ? -1.473 -4.676 -15.697 1.00 90.12 106 ALA A N 1
ATOM 832 C CA . ALA A 1 106 ? -0.706 -4.151 -16.827 1.00 90.12 106 ALA A CA 1
ATOM 833 C C . ALA A 1 106 ? -1.594 -3.612 -17.956 1.00 90.12 106 ALA A C 1
ATOM 835 O O . ALA A 1 106 ? -1.251 -2.606 -18.580 1.00 90.12 106 ALA A O 1
ATOM 836 N N . SER A 1 107 ? -2.747 -4.240 -18.189 1.00 85.62 107 SER A N 1
ATOM 837 C CA . SER A 1 107 ? -3.723 -3.773 -19.178 1.00 85.62 107 SER A CA 1
ATOM 838 C C . SER A 1 107 ? -4.214 -2.354 -18.866 1.00 85.62 107 SER A C 1
ATOM 840 O O . SER A 1 107 ? -4.245 -1.488 -19.743 1.00 85.62 107 SER A O 1
ATOM 842 N N . GLU A 1 108 ? -4.491 -2.069 -17.591 1.00 79.12 108 GLU A N 1
ATOM 843 C CA . GLU A 1 108 ? -4.865 -0.729 -17.122 1.00 79.12 108 GLU A CA 1
ATOM 844 C C . GLU A 1 108 ? -3.709 0.275 -17.255 1.00 79.12 108 GLU A C 1
ATOM 846 O O . GLU A 1 108 ? -3.908 1.406 -17.711 1.00 79.12 108 GLU A O 1
ATOM 851 N N . ALA A 1 109 ? -2.485 -0.152 -16.927 1.00 79.81 109 ALA A N 1
ATOM 852 C CA . ALA A 1 109 ? -1.292 0.687 -17.006 1.00 79.81 109 ALA A CA 1
ATOM 853 C C . ALA A 1 109 ? -0.992 1.157 -18.435 1.00 79.81 109 ALA A C 1
ATOM 855 O O . ALA A 1 109 ? -0.654 2.325 -18.671 1.00 79.81 109 ALA A O 1
ATOM 856 N N . ASN A 1 110 ? -1.157 0.256 -19.405 1.00 77.69 110 ASN A N 1
ATOM 857 C CA . ASN A 1 110 ? -0.834 0.515 -20.803 1.00 77.69 110 ASN A CA 1
ATOM 858 C C . ASN A 1 110 ? -1.710 1.576 -21.462 1.00 77.69 110 ASN A C 1
ATOM 860 O O . ASN A 1 110 ? -1.260 2.227 -22.404 1.00 77.69 110 ASN A O 1
ATOM 864 N N . ALA A 1 111 ? -2.912 1.819 -20.944 1.00 68.25 111 ALA A N 1
ATOM 865 C CA . ALA A 1 111 ? -3.822 2.829 -21.472 1.00 68.25 111 ALA A CA 1
ATOM 866 C C . ALA A 1 111 ? -3.365 4.284 -21.215 1.00 68.25 111 ALA A C 1
ATOM 868 O O . ALA A 1 111 ? -4.095 5.219 -21.542 1.00 68.25 111 ALA A O 1
ATOM 869 N N . SER A 1 112 ? -2.203 4.508 -20.584 1.00 63.22 112 SER A N 1
ATOM 870 C CA . SER A 1 112 ? -1.891 5.793 -19.952 1.00 63.22 112 SER A CA 1
ATOM 871 C C . SER A 1 112 ? -0.385 6.141 -19.895 1.00 63.22 112 SER A C 1
ATOM 873 O O . SER A 1 112 ? 0.425 5.299 -20.262 1.00 63.22 112 SER A O 1
ATOM 875 N N . CYS A 1 113 ? 0.008 7.373 -19.517 1.00 66.19 113 CYS A N 1
ATOM 876 C CA . CYS A 1 113 ? 1.380 7.946 -19.598 1.00 66.19 113 CYS A CA 1
ATOM 877 C C . CYS A 1 113 ? 2.497 7.170 -18.843 1.00 66.19 113 CYS A C 1
ATOM 879 O O . CYS A 1 113 ? 2.216 6.234 -18.106 1.00 66.19 113 CYS A O 1
ATOM 881 N N . GLU A 1 114 ? 3.777 7.531 -19.037 1.00 60.22 114 GLU A N 1
ATOM 882 C CA . GLU A 1 114 ? 4.964 6.846 -18.457 1.00 60.22 114 GLU A CA 1
ATOM 883 C C . GLU A 1 114 ? 4.934 6.757 -16.918 1.00 60.22 114 GLU A C 1
ATOM 885 O O . GLU A 1 114 ? 5.115 5.674 -16.371 1.00 60.22 114 GLU A O 1
ATOM 890 N N . ASP A 1 115 ? 4.604 7.842 -16.215 1.00 60.50 115 ASP A N 1
ATOM 891 C CA . ASP A 1 115 ? 4.531 7.861 -14.744 1.00 60.50 115 ASP A CA 1
ATOM 892 C C . ASP A 1 115 ? 3.453 6.916 -14.184 1.00 60.50 115 ASP A C 1
ATOM 894 O O . ASP A 1 115 ? 3.631 6.286 -13.140 1.00 60.50 115 ASP A O 1
ATOM 898 N N . ARG A 1 116 ? 2.361 6.701 -14.925 1.00 75.06 116 ARG A N 1
ATOM 899 C CA . ARG A 1 116 ? 1.348 5.710 -14.543 1.00 75.06 116 ARG A CA 1
ATOM 900 C C . ARG A 1 116 ? 1.911 4.289 -14.548 1.00 75.06 116 ARG A C 1
ATOM 902 O O . ARG A 1 116 ? 1.515 3.505 -13.697 1.00 75.06 116 ARG A O 1
ATOM 909 N N . VAL A 1 117 ? 2.875 3.960 -15.410 1.00 82.19 117 VAL A N 1
ATOM 910 C CA . VAL A 1 117 ? 3.526 2.634 -15.414 1.00 82.19 117 VAL A CA 1
ATOM 911 C C . VAL A 1 117 ? 4.245 2.382 -14.084 1.00 82.19 117 VAL A C 1
ATOM 913 O O . VAL A 1 117 ? 4.085 1.314 -13.496 1.00 82.19 117 VAL A O 1
ATOM 916 N N . THR A 1 118 ? 4.951 3.389 -13.560 1.00 83.06 118 THR A N 1
ATOM 917 C CA . THR A 1 118 ? 5.600 3.333 -12.240 1.00 83.06 118 THR A CA 1
ATOM 918 C C . THR A 1 118 ? 4.581 3.159 -11.112 1.00 83.06 118 THR A C 1
ATOM 920 O O . THR A 1 118 ? 4.760 2.307 -10.242 1.00 83.06 118 THR A O 1
ATOM 923 N N . LEU A 1 119 ? 3.478 3.916 -11.140 1.00 80.25 119 LEU A N 1
ATOM 924 C CA . LEU A 1 119 ? 2.414 3.791 -10.138 1.00 80.25 119 LEU A CA 1
ATOM 925 C C . LEU A 1 119 ? 1.760 2.399 -10.162 1.00 80.25 119 LEU A C 1
ATOM 927 O O . LEU A 1 119 ? 1.526 1.804 -9.112 1.00 80.25 119 LEU A O 1
ATOM 931 N N . HIS A 1 120 ? 1.503 1.852 -11.351 1.00 85.38 120 HIS A N 1
ATOM 932 C CA . HIS A 1 120 ? 0.958 0.504 -11.492 1.00 85.38 120 HIS A CA 1
ATOM 933 C C . HIS A 1 120 ? 1.944 -0.569 -11.006 1.00 85.38 120 HIS A C 1
ATOM 935 O O . HIS A 1 120 ? 1.505 -1.519 -10.360 1.00 85.38 120 HIS A O 1
ATOM 941 N N . TRP A 1 121 ? 3.257 -0.403 -11.218 1.00 89.75 121 TRP A N 1
ATOM 942 C CA . TRP A 1 121 ? 4.259 -1.291 -10.613 1.00 89.75 121 TRP A CA 1
ATOM 943 C C . TRP A 1 121 ? 4.232 -1.228 -9.075 1.00 89.75 121 TRP A C 1
ATOM 945 O O . TRP A 1 121 ? 4.228 -2.277 -8.431 1.00 89.75 121 TRP A O 1
ATOM 955 N N . ASN A 1 122 ? 4.109 -0.035 -8.472 1.00 86.62 122 ASN A N 1
ATOM 956 C CA . ASN A 1 122 ? 3.927 0.097 -7.017 1.00 86.62 122 ASN A CA 1
ATOM 957 C C . ASN A 1 122 ? 2.668 -0.667 -6.546 1.00 86.62 122 ASN A C 1
ATOM 959 O O . ASN A 1 122 ? 2.701 -1.366 -5.535 1.00 86.62 122 ASN A O 1
ATOM 963 N N . GLY A 1 123 ? 1.568 -0.598 -7.307 1.00 85.06 123 GLY A N 1
ATOM 964 C CA . GLY A 1 123 ? 0.342 -1.359 -7.036 1.00 85.06 123 GLY A CA 1
ATOM 965 C C . GLY A 1 123 ? 0.508 -2.882 -7.160 1.00 85.06 123 GLY A C 1
ATOM 966 O O . GLY A 1 123 ? -0.094 -3.634 -6.389 1.00 85.06 123 GLY A O 1
ATOM 967 N N . MET A 1 124 ? 1.362 -3.358 -8.072 1.00 90.81 124 MET A N 1
ATOM 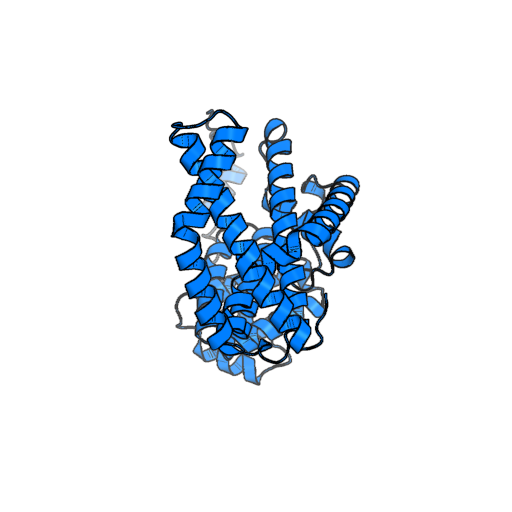968 C CA . MET A 1 124 ? 1.716 -4.781 -8.180 1.00 90.81 124 MET A CA 1
ATOM 969 C C . MET A 1 124 ? 2.459 -5.281 -6.931 1.00 90.81 124 MET A C 1
ATOM 971 O O . MET A 1 124 ? 2.261 -6.427 -6.527 1.00 90.81 124 MET A O 1
ATOM 975 N N . GLN A 1 125 ? 3.226 -4.426 -6.242 1.00 91.31 125 GLN A N 1
ATOM 976 C CA . GLN A 1 125 ? 3.863 -4.798 -4.968 1.00 91.31 125 GLN A CA 1
ATOM 977 C C . GLN A 1 125 ? 2.831 -5.120 -3.877 1.00 91.31 125 GLN A C 1
ATOM 979 O O . GLN A 1 125 ? 3.057 -6.000 -3.044 1.00 91.31 125 GLN A O 1
ATOM 984 N N . THR A 1 126 ? 1.665 -4.462 -3.892 1.00 89.38 126 THR A N 1
ATOM 985 C CA . THR A 1 126 ? 0.549 -4.808 -2.996 1.00 89.38 126 THR A CA 1
ATOM 986 C C . THR A 1 126 ? -0.045 -6.174 -3.336 1.00 89.38 126 THR A C 1
ATOM 988 O O . THR A 1 126 ? -0.276 -6.975 -2.431 1.00 89.38 126 THR A O 1
ATOM 991 N N . ALA A 1 127 ? -0.258 -6.474 -4.622 1.00 90.88 127 ALA A N 1
ATOM 992 C CA . ALA A 1 127 ? -0.741 -7.787 -5.060 1.00 90.88 127 ALA A CA 1
ATOM 993 C C . ALA A 1 127 ? 0.233 -8.908 -4.660 1.00 90.88 127 ALA A C 1
ATOM 995 O O . ALA A 1 127 ? -0.179 -9.934 -4.120 1.00 90.88 127 ALA A O 1
ATOM 996 N N . ARG A 1 128 ? 1.538 -8.662 -4.816 1.00 92.62 128 ARG A N 1
ATOM 997 C CA . ARG A 1 128 ? 2.606 -9.560 -4.371 1.00 92.62 128 ARG A CA 1
ATOM 998 C C . ARG A 1 128 ? 2.561 -9.829 -2.866 1.00 92.62 128 ARG A C 1
ATOM 1000 O O . ARG A 1 128 ? 2.570 -10.984 -2.451 1.00 92.62 128 ARG A O 1
ATOM 1007 N N . LEU A 1 129 ? 2.469 -8.776 -2.051 1.00 93.56 129 LEU A N 1
ATOM 1008 C CA . LEU A 1 129 ? 2.347 -8.910 -0.598 1.00 93.56 129 LEU A CA 1
ATOM 1009 C C . LEU A 1 129 ? 1.121 -9.744 -0.210 1.00 93.56 129 LEU A C 1
ATOM 1011 O O . LEU A 1 129 ? 1.214 -10.592 0.674 1.00 93.56 129 LEU A O 1
ATOM 1015 N N . ASN A 1 130 ? -0.014 -9.516 -0.871 1.00 93.06 130 ASN A N 1
ATOM 1016 C CA . ASN A 1 130 ? -1.232 -10.276 -0.612 1.00 93.06 130 ASN A CA 1
ATOM 1017 C C . ASN A 1 130 ? -1.063 -11.754 -0.976 1.00 93.06 130 ASN A C 1
ATOM 1019 O O . ASN A 1 130 ? -1.482 -12.597 -0.191 1.00 93.06 130 ASN A O 1
ATOM 1023 N N . ALA A 1 131 ? -0.404 -12.075 -2.092 1.00 93.38 131 ALA A N 1
ATOM 1024 C CA . ALA A 1 131 ? -0.111 -13.457 -2.469 1.00 93.38 131 ALA A CA 1
ATOM 1025 C C . ALA A 1 131 ? 0.805 -14.152 -1.447 1.00 93.38 131 ALA A C 1
ATOM 1027 O O . ALA A 1 13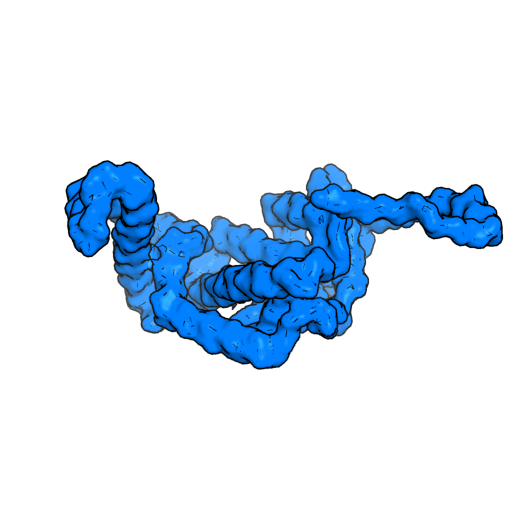1 ? 0.477 -15.237 -0.972 1.00 93.38 131 ALA A O 1
ATOM 1028 N N . ASP A 1 132 ? 1.894 -13.502 -1.020 1.00 94.56 132 ASP A N 1
ATOM 1029 C CA . ASP A 1 132 ? 2.770 -14.026 0.038 1.00 94.56 132 ASP A CA 1
ATOM 1030 C C . ASP A 1 132 ? 1.979 -14.255 1.342 1.00 94.56 132 ASP A C 1
ATOM 1032 O O . ASP A 1 132 ? 2.110 -15.278 2.024 1.00 94.56 132 ASP A O 1
ATOM 1036 N N . VAL A 1 133 ? 1.110 -13.306 1.695 1.00 95.75 133 VAL A N 1
ATOM 1037 C CA . VAL A 1 133 ? 0.221 -13.437 2.847 1.00 95.75 133 VAL A CA 1
ATOM 1038 C C . VAL A 1 133 ? -0.749 -14.594 2.655 1.00 95.75 133 VAL A C 1
ATOM 1040 O O . VAL A 1 133 ? -0.932 -15.354 3.594 1.00 95.75 133 VAL A O 1
ATOM 1043 N N . GLU A 1 134 ? -1.360 -14.797 1.496 1.00 94.12 134 GLU A N 1
ATOM 1044 C CA . GLU A 1 134 ? -2.246 -15.936 1.228 1.00 94.12 134 GLU A CA 1
ATOM 1045 C C . GLU A 1 134 ? -1.512 -17.281 1.337 1.00 94.12 134 GLU A C 1
ATOM 1047 O O . GLU A 1 134 ? -2.038 -18.206 1.965 1.00 94.12 134 GLU A O 1
ATOM 1052 N N . ASP A 1 135 ? -0.265 -17.337 0.870 1.00 93.12 135 ASP A N 1
ATOM 1053 C CA . ASP A 1 135 ? 0.611 -18.513 0.902 1.00 93.12 135 ASP A CA 1
ATOM 1054 C C . ASP A 1 135 ? 1.209 -18.805 2.298 1.00 93.12 135 ASP A C 1
ATOM 1056 O O . ASP A 1 135 ? 1.925 -19.791 2.485 1.00 93.12 135 ASP A O 1
ATOM 1060 N N . GLY A 1 136 ? 0.905 -17.982 3.311 1.00 95.69 136 GLY A N 1
ATOM 1061 C CA . GLY A 1 136 ? 1.338 -18.198 4.700 1.00 95.69 136 GLY A CA 1
ATOM 1062 C C . GLY A 1 136 ? 2.785 -17.784 4.980 1.00 95.69 136 GLY A C 1
ATOM 1063 O O . GLY A 1 136 ? 3.331 -18.080 6.041 1.00 95.69 136 GLY A O 1
ATOM 1064 N N . VAL A 1 137 ? 3.409 -17.046 4.060 1.00 95.88 137 VAL A N 1
ATOM 1065 C CA . VAL A 1 137 ? 4.819 -16.618 4.105 1.00 95.88 137 VAL A CA 1
ATOM 1066 C C . VAL A 1 137 ? 5.145 -15.766 5.347 1.00 95.88 137 VAL A C 1
ATOM 1068 O O . VAL A 1 137 ? 6.312 -15.650 5.742 1.00 95.88 137 VAL A O 1
ATOM 1071 N N . TYR A 1 138 ? 4.126 -15.187 5.987 1.00 96.25 138 TYR A N 1
ATOM 1072 C CA . TYR A 1 138 ? 4.233 -14.313 7.158 1.00 96.25 138 TYR A CA 1
ATOM 1073 C C . TYR A 1 138 ? 3.762 -14.935 8.481 1.00 96.25 138 TYR A C 1
ATOM 1075 O O . TYR A 1 138 ? 3.888 -14.283 9.517 1.00 96.25 138 TYR A O 1
ATOM 1083 N N . ASP A 1 139 ? 3.276 -16.179 8.484 1.00 95.44 139 ASP A N 1
ATOM 1084 C CA . ASP A 1 139 ? 2.638 -16.792 9.663 1.00 95.44 139 ASP A CA 1
ATOM 1085 C C . ASP A 1 139 ? 3.595 -16.894 10.876 1.00 95.44 139 ASP A C 1
ATOM 1087 O O . ASP A 1 139 ? 3.188 -16.688 12.023 1.00 95.44 139 ASP A O 1
ATOM 1091 N N . ASP A 1 140 ? 4.892 -17.093 10.615 1.00 94.19 140 ASP A N 1
ATOM 1092 C CA . ASP A 1 140 ? 5.964 -17.117 11.626 1.00 94.19 140 ASP A CA 1
ATOM 1093 C C . ASP A 1 140 ? 6.838 -15.846 11.628 1.00 94.19 140 ASP A C 1
ATOM 1095 O O . ASP A 1 140 ? 7.846 -15.771 12.333 1.00 94.19 140 ASP A O 1
ATOM 1099 N N . ARG A 1 141 ? 6.476 -14.825 10.840 1.00 94.88 141 ARG A N 1
ATOM 1100 C CA . ARG A 1 141 ? 7.269 -13.596 10.632 1.00 94.88 141 ARG A CA 1
ATOM 1101 C C . ARG A 1 141 ? 6.434 -12.338 10.828 1.00 94.88 141 ARG A C 1
ATOM 1103 O O . ARG A 1 141 ? 6.454 -11.412 10.020 1.00 94.88 141 ARG A O 1
ATOM 1110 N N . LEU A 1 142 ? 5.700 -12.298 11.934 1.00 94.75 142 LEU A N 1
ATOM 1111 C CA . LEU A 1 142 ? 4.796 -11.189 12.243 1.00 94.75 142 LEU A CA 1
ATOM 1112 C C . LEU A 1 142 ? 5.515 -9.837 12.360 1.00 94.75 142 LEU A C 1
ATOM 1114 O O . LEU A 1 142 ? 4.925 -8.823 12.013 1.00 94.75 142 LEU A O 1
ATOM 1118 N N . GLY A 1 143 ? 6.786 -9.807 12.780 1.00 94.44 143 GLY A N 1
ATOM 1119 C CA . GLY A 1 143 ? 7.592 -8.579 12.765 1.00 94.44 143 GLY A CA 1
ATOM 1120 C C . GLY A 1 143 ? 7.751 -7.998 11.355 1.00 94.44 143 GLY A C 1
ATOM 1121 O O . GLY A 1 143 ? 7.509 -6.809 11.147 1.00 94.44 143 GLY A O 1
ATOM 1122 N N . ASP A 1 144 ? 8.056 -8.850 10.371 1.00 94.69 144 ASP A N 1
ATOM 1123 C CA . ASP A 1 144 ? 8.150 -8.444 8.964 1.00 94.69 144 ASP A CA 1
ATOM 1124 C C . ASP A 1 144 ? 6.779 -7.984 8.446 1.00 94.69 144 ASP A C 1
ATOM 1126 O O . ASP A 1 144 ? 6.688 -6.968 7.758 1.00 94.69 144 ASP A O 1
ATOM 1130 N N . LEU A 1 145 ? 5.699 -8.688 8.809 1.00 96.00 145 LEU A N 1
ATOM 1131 C CA . LEU A 1 145 ? 4.331 -8.310 8.437 1.00 96.00 145 LEU A CA 1
ATOM 1132 C C . LEU A 1 145 ? 3.942 -6.939 9.006 1.00 96.00 145 LEU A C 1
ATOM 1134 O O . LEU A 1 145 ? 3.361 -6.128 8.292 1.00 96.00 145 LEU A O 1
ATOM 1138 N N . ILE A 1 146 ? 4.292 -6.649 10.262 1.00 95.25 146 ILE A N 1
ATOM 1139 C CA . ILE A 1 146 ? 4.058 -5.337 10.881 1.00 95.25 146 ILE A CA 1
ATOM 1140 C C . ILE A 1 146 ? 4.791 -4.251 10.094 1.00 95.25 146 ILE A C 1
ATOM 1142 O O . ILE A 1 146 ? 4.197 -3.215 9.801 1.00 95.25 146 ILE A O 1
ATOM 1146 N N . GLN A 1 147 ? 6.044 -4.487 9.694 1.00 94.56 147 GLN A N 1
ATOM 1147 C CA . GLN A 1 147 ? 6.785 -3.524 8.879 1.00 94.56 147 GLN A CA 1
ATOM 1148 C C . GLN A 1 147 ? 6.122 -3.309 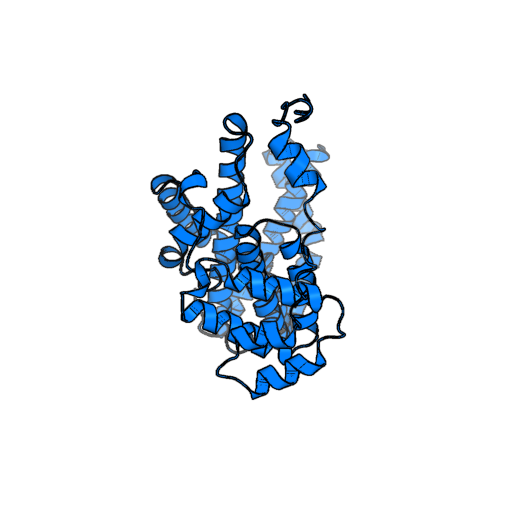7.509 1.00 94.56 147 GLN A C 1
ATOM 1150 O O . GLN A 1 147 ? 6.015 -2.169 7.056 1.00 94.56 147 GLN A O 1
ATOM 1155 N N . ARG A 1 148 ? 5.605 -4.370 6.869 1.00 94.88 148 ARG A N 1
ATOM 1156 C CA . ARG A 1 148 ? 4.799 -4.249 5.639 1.00 94.88 148 ARG A CA 1
ATOM 1157 C C . ARG A 1 148 ? 3.533 -3.422 5.873 1.00 94.88 148 ARG A C 1
ATOM 1159 O O . ARG A 1 148 ? 3.208 -2.565 5.054 1.00 94.88 148 ARG A O 1
ATOM 1166 N N . GLY A 1 149 ? 2.873 -3.615 7.013 1.00 95.31 149 GLY A N 1
ATOM 1167 C CA . GLY A 1 149 ? 1.718 -2.825 7.433 1.00 95.31 149 GLY A CA 1
ATOM 1168 C C . GLY A 1 149 ? 2.053 -1.346 7.617 1.00 95.31 149 GLY A C 1
ATOM 1169 O O . GLY A 1 149 ? 1.277 -0.497 7.189 1.00 95.31 149 GLY A O 1
ATOM 1170 N N . ARG A 1 150 ? 3.217 -1.015 8.197 1.00 96.00 150 ARG A N 1
ATOM 1171 C CA . ARG A 1 150 ? 3.675 0.381 8.342 1.00 96.00 150 ARG A CA 1
ATOM 1172 C C . ARG A 1 150 ? 3.875 1.045 6.989 1.00 96.00 150 ARG A C 1
ATOM 1174 O O . ARG A 1 150 ? 3.411 2.162 6.789 1.00 96.00 150 ARG A O 1
ATOM 1181 N N . VAL A 1 151 ? 4.512 0.354 6.042 1.00 94.88 151 VAL A N 1
ATOM 1182 C CA . VAL A 1 151 ? 4.675 0.875 4.676 1.00 94.88 151 VAL A CA 1
ATOM 1183 C C . VAL A 1 151 ? 3.312 1.081 4.009 1.00 94.88 151 VAL A C 1
ATOM 1185 O O . VAL A 1 151 ? 3.080 2.148 3.451 1.00 94.88 151 VAL A O 1
ATOM 1188 N N . ALA A 1 152 ? 2.388 0.121 4.125 1.00 94.50 152 ALA A N 1
ATOM 1189 C CA . ALA A 1 152 ? 1.033 0.258 3.586 1.00 94.50 152 ALA A CA 1
ATOM 1190 C C . ALA A 1 152 ? 0.279 1.457 4.194 1.00 94.50 152 ALA A C 1
ATOM 1192 O O . ALA A 1 152 ? -0.310 2.244 3.459 1.00 94.50 152 ALA A O 1
ATOM 1193 N N . PHE A 1 153 ? 0.362 1.640 5.515 1.00 96.06 153 PHE A N 1
ATOM 1194 C CA . PHE A 1 153 ? -0.227 2.786 6.210 1.00 96.06 153 PHE A CA 1
ATOM 1195 C C . PHE A 1 153 ? 0.340 4.118 5.706 1.00 96.06 153 PHE A C 1
ATOM 1197 O O . PHE A 1 153 ? -0.408 5.045 5.406 1.00 96.06 153 PHE A O 1
ATOM 1204 N N . ARG A 1 154 ? 1.671 4.217 5.604 1.00 96.69 154 ARG A N 1
ATOM 1205 C CA . ARG A 1 154 ? 2.357 5.431 5.141 1.00 96.69 154 ARG A CA 1
ATOM 1206 C C . ARG A 1 154 ? 1.947 5.780 3.713 1.00 96.69 154 ARG A C 1
ATOM 1208 O O . ARG A 1 154 ? 1.698 6.947 3.440 1.00 96.69 154 ARG A O 1
ATOM 1215 N N . LEU A 1 155 ? 1.841 4.787 2.828 1.00 93.75 155 LEU A N 1
ATOM 1216 C CA . LEU A 1 155 ? 1.379 4.992 1.454 1.00 93.75 155 LEU A CA 1
ATOM 1217 C C . LEU A 1 155 ? -0.075 5.477 1.405 1.00 93.75 155 LEU A C 1
ATOM 1219 O O . LEU A 1 155 ? -0.342 6.458 0.724 1.00 93.75 155 LEU A O 1
ATOM 1223 N N . GLU A 1 156 ? -0.983 4.882 2.184 1.00 93.62 156 GLU A N 1
ATOM 1224 C CA . GLU A 1 156 ? -2.378 5.344 2.245 1.00 93.62 156 GLU A CA 1
ATOM 1225 C C . GLU A 1 156 ? -2.482 6.787 2.770 1.00 93.62 156 GLU A C 1
ATOM 1227 O O . GLU A 1 156 ? -3.209 7.611 2.216 1.00 93.62 156 GLU A O 1
ATOM 1232 N N . ALA A 1 157 ? -1.707 7.128 3.803 1.00 96.00 157 ALA A N 1
ATOM 1233 C CA . ALA A 1 157 ? -1.662 8.488 4.327 1.00 96.00 157 ALA A CA 1
ATOM 1234 C C . ALA A 1 157 ? -1.113 9.488 3.293 1.00 96.00 157 ALA A C 1
ATOM 1236 O O . ALA A 1 157 ? -1.641 10.594 3.172 1.00 96.00 157 ALA A O 1
ATOM 1237 N N . LEU A 1 158 ? -0.083 9.108 2.528 1.00 95.62 158 LEU A N 1
ATOM 1238 C CA . LEU A 1 158 ? 0.430 9.928 1.429 1.00 95.62 158 LEU A CA 1
ATOM 1239 C C . LEU A 1 158 ? -0.590 10.086 0.301 1.00 95.62 158 LEU A C 1
ATOM 1241 O O . LEU A 1 158 ? -0.680 11.174 -0.265 1.00 95.62 158 LEU A O 1
ATOM 1245 N N . ASP A 1 159 ? -1.378 9.054 0.004 1.00 92.19 159 ASP A N 1
ATOM 1246 C CA . ASP A 1 159 ? -2.413 9.134 -1.024 1.00 92.19 159 ASP A CA 1
ATOM 1247 C C . ASP A 1 159 ? -3.509 10.147 -0.647 1.00 92.19 159 ASP A C 1
ATOM 1249 O O . ASP A 1 159 ? -3.970 10.928 -1.486 1.00 92.19 159 ASP A O 1
ATOM 1253 N N . GLU A 1 160 ? -3.906 10.194 0.626 1.00 94.56 160 GLU A N 1
ATOM 1254 C CA . GLU A 1 160 ? -4.836 11.214 1.123 1.00 94.56 160 GLU A CA 1
ATOM 1255 C C . GLU A 1 160 ? -4.241 12.626 1.030 1.00 94.56 160 GLU A C 1
ATOM 1257 O O . GLU A 1 160 ? -4.897 13.540 0.528 1.00 94.56 160 GLU A O 1
ATOM 1262 N N . ILE A 1 161 ? -2.982 12.799 1.448 1.00 95.81 161 ILE A N 1
ATOM 1263 C CA . ILE A 1 161 ? -2.275 14.090 1.394 1.00 95.81 161 ILE A CA 1
ATOM 1264 C C . ILE A 1 161 ? -2.148 14.588 -0.050 1.00 95.81 161 ILE A C 1
ATOM 1266 O O . ILE A 1 161 ? -2.432 15.752 -0.342 1.00 95.81 161 ILE A O 1
ATOM 1270 N N . ALA A 1 162 ? -1.758 13.707 -0.971 1.00 93.50 162 ALA A N 1
ATOM 1271 C CA . ALA A 1 162 ? -1.650 14.028 -2.387 1.00 93.50 162 ALA A CA 1
ATOM 1272 C C . ALA A 1 162 ? -3.011 14.430 -2.971 1.00 93.50 162 ALA A C 1
ATOM 1274 O O . ALA A 1 162 ? -3.097 15.422 -3.695 1.00 93.50 162 ALA A O 1
ATOM 1275 N N . ARG A 1 163 ? -4.091 13.731 -2.601 1.00 92.25 163 ARG A N 1
ATOM 1276 C CA . ARG A 1 163 ? -5.453 14.072 -3.031 1.00 92.25 163 ARG A CA 1
ATOM 1277 C C . ARG A 1 163 ? -5.893 15.451 -2.542 1.00 92.25 163 ARG A C 1
ATOM 1279 O O . ARG A 1 163 ? -6.466 16.222 -3.314 1.00 92.25 163 ARG A O 1
ATOM 1286 N N . ASP A 1 164 ? -5.618 15.781 -1.286 1.00 92.94 164 ASP A N 1
ATOM 1287 C CA . ASP A 1 164 ? -5.906 17.107 -0.735 1.00 92.94 164 ASP A CA 1
ATOM 1288 C C . ASP A 1 164 ? -5.097 18.192 -1.454 1.00 92.94 164 ASP A C 1
ATOM 1290 O O . ASP A 1 164 ? -5.633 19.253 -1.803 1.00 92.94 164 ASP A O 1
ATOM 1294 N N . ARG A 1 165 ? -3.831 17.900 -1.779 1.00 91.25 165 ARG A N 1
ATOM 1295 C CA . ARG A 1 165 ? -2.990 18.796 -2.574 1.00 91.25 165 ARG A CA 1
ATOM 1296 C C . ARG A 1 165 ? -3.558 19.012 -3.975 1.00 91.25 165 ARG A C 1
ATOM 1298 O O . ARG A 1 165 ? -3.706 20.166 -4.378 1.00 91.25 165 ARG A O 1
ATOM 1305 N N . ILE A 1 166 ? -3.937 17.954 -4.685 1.00 90.75 166 ILE A N 1
ATOM 1306 C CA . ILE A 1 166 ? -4.583 18.030 -6.005 1.00 90.75 166 ILE A CA 1
ATOM 1307 C C . ILE A 1 166 ? -5.826 18.924 -5.946 1.00 90.75 166 ILE A C 1
ATOM 1309 O O . ILE A 1 166 ? -5.951 19.867 -6.729 1.00 90.75 166 ILE A O 1
ATOM 1313 N N . ASN A 1 167 ? -6.706 18.706 -4.963 1.00 89.50 167 ASN A N 1
ATOM 1314 C CA . ASN A 1 167 ? -7.915 19.515 -4.780 1.00 89.50 167 ASN A CA 1
ATOM 1315 C C . ASN A 1 167 ? -7.595 21.003 -4.562 1.00 89.50 167 ASN A C 1
ATOM 1317 O O . ASN A 1 167 ? -8.291 21.876 -5.089 1.00 89.50 167 ASN A O 1
ATOM 1321 N N . SER A 1 168 ? -6.530 21.309 -3.812 1.00 87.69 168 SER A N 1
ATOM 1322 C CA . SER A 1 168 ? -6.087 22.691 -3.597 1.00 87.69 168 SER A CA 1
ATOM 1323 C C . SER A 1 168 ? -5.561 23.349 -4.881 1.00 87.69 168 SER A C 1
ATOM 1325 O O . SER A 1 168 ? -5.832 24.526 -5.133 1.00 87.69 168 SER A O 1
ATOM 1327 N N . LEU A 1 169 ? -4.871 22.583 -5.733 1.00 86.00 169 LEU A N 1
ATOM 1328 C CA . LEU A 1 169 ? -4.305 23.064 -6.992 1.00 86.00 169 LEU A CA 1
ATOM 1329 C C . LEU A 1 169 ? -5.364 23.210 -8.093 1.00 86.00 169 LEU A C 1
ATOM 1331 O O . LEU A 1 169 ? -5.269 24.132 -8.905 1.00 86.00 169 LEU A O 1
ATOM 1335 N N . ALA A 1 170 ? -6.405 22.371 -8.087 1.00 81.62 170 ALA A N 1
ATOM 1336 C CA . ALA A 1 170 ? -7.470 22.360 -9.092 1.00 81.62 170 ALA A CA 1
ATOM 1337 C C . ALA A 1 170 ? -8.196 23.712 -9.235 1.00 81.62 170 ALA A C 1
ATOM 1339 O O . ALA A 1 170 ? -8.723 24.034 -10.299 1.00 81.62 170 ALA A O 1
ATOM 1340 N N . SER A 1 171 ? -8.188 24.544 -8.187 1.00 74.69 171 SER A N 1
ATOM 1341 C CA . SER A 1 171 ? -8.771 25.893 -8.226 1.00 74.69 171 SER A CA 1
ATOM 1342 C C . SER A 1 171 ? -7.946 26.904 -9.043 1.00 74.69 171 SER A C 1
ATOM 1344 O O . SER A 1 171 ? -8.478 27.944 -9.430 1.00 74.69 171 SER A O 1
ATOM 1346 N N . GLY A 1 172 ? -6.661 26.629 -9.298 1.00 72.50 172 GLY A N 1
ATOM 1347 C CA . GLY A 1 172 ? -5.726 27.541 -9.973 1.00 72.50 172 GLY A CA 1
ATOM 1348 C C . GLY A 1 172 ? -4.982 26.948 -11.174 1.00 72.50 172 GLY A C 1
ATOM 1349 O O . GLY A 1 172 ? -4.404 27.709 -11.949 1.00 72.50 172 GLY A O 1
ATOM 1350 N N . ASN A 1 173 ? -5.001 25.624 -11.354 1.00 74.56 173 ASN A N 1
ATOM 1351 C CA . ASN A 1 173 ? -4.352 24.938 -12.467 1.00 74.56 173 ASN A CA 1
ATOM 1352 C C . ASN A 1 173 ? -5.173 23.703 -12.907 1.00 74.56 173 ASN A C 1
ATOM 1354 O O . ASN A 1 173 ? -5.101 22.664 -12.257 1.00 74.56 173 ASN A O 1
ATOM 1358 N N . PRO A 1 174 ? -5.946 23.785 -14.006 1.00 68.38 174 PRO A N 1
ATOM 1359 C CA . PRO A 1 174 ? -6.761 22.668 -14.494 1.00 68.38 174 PRO A CA 1
ATOM 1360 C C . PRO A 1 174 ? -5.958 21.553 -15.190 1.00 68.38 174 PRO A C 1
ATOM 1362 O O . PRO A 1 174 ? -6.552 20.551 -15.571 1.00 68.38 174 PRO A O 1
ATOM 1365 N N . ASN A 1 175 ? -4.642 21.719 -15.369 1.00 72.56 175 ASN A N 1
ATOM 1366 C CA . ASN A 1 175 ? -3.771 20.766 -16.069 1.00 72.56 175 ASN A CA 1
ATOM 1367 C C . ASN A 1 175 ? -2.814 20.020 -15.124 1.00 72.56 175 ASN A C 1
ATOM 1369 O O . ASN A 1 175 ? -1.790 19.517 -15.580 1.00 72.56 175 ASN A O 1
ATOM 1373 N N . VAL A 1 176 ? -3.087 20.000 -13.817 1.00 78.44 176 VAL A N 1
ATOM 1374 C CA . VAL A 1 176 ? -2.295 19.196 -12.875 1.00 78.44 176 VAL A CA 1
ATOM 1375 C C . VAL A 1 176 ? -2.510 17.724 -13.201 1.00 78.44 176 VAL A C 1
ATOM 1377 O O . VAL A 1 176 ? -3.652 17.275 -13.269 1.00 78.44 176 VAL A O 1
ATOM 1380 N N . ASP A 1 177 ? -1.422 16.990 -13.417 1.00 82.62 177 ASP A N 1
ATOM 1381 C CA . ASP A 1 177 ? -1.483 15.537 -13.487 1.00 82.62 177 ASP A CA 1
ATOM 1382 C C . ASP A 1 177 ? -1.453 14.983 -12.061 1.00 82.62 177 ASP A C 1
ATOM 1384 O O . ASP A 1 177 ? -0.449 15.078 -11.351 1.00 82.62 177 ASP A O 1
ATOM 1388 N N . ASP A 1 178 ? -2.580 14.417 -11.635 1.00 84.62 178 ASP A N 1
ATOM 1389 C CA . ASP A 1 178 ? -2.745 13.819 -10.316 1.00 84.62 178 ASP A CA 1
ATOM 1390 C C . ASP A 1 178 ? -1.624 12.815 -10.003 1.00 84.62 178 ASP A C 1
ATOM 1392 O O . ASP A 1 178 ? -1.084 12.822 -8.896 1.00 84.62 178 ASP A O 1
ATOM 1396 N N . ILE A 1 179 ? -1.217 11.987 -10.978 1.00 83.44 179 ILE A N 1
ATOM 1397 C CA . ILE A 1 179 ? -0.182 10.962 -10.768 1.00 83.44 179 ILE A CA 1
ATOM 1398 C C . ILE A 1 179 ? 1.168 11.591 -10.449 1.00 83.44 179 ILE A C 1
ATOM 1400 O O . ILE A 1 179 ? 1.891 11.067 -9.599 1.00 83.44 179 ILE A O 1
ATOM 1404 N N . GLU A 1 180 ? 1.501 12.715 -11.082 1.00 87.94 180 GLU A N 1
ATOM 1405 C CA . GLU A 1 180 ? 2.763 13.398 -10.812 1.00 87.94 180 GLU A CA 1
ATOM 1406 C C . GLU A 1 180 ? 2.826 13.877 -9.355 1.00 87.94 180 GLU A C 1
ATOM 1408 O O . GLU A 1 180 ? 3.877 13.785 -8.718 1.00 87.94 180 GLU A O 1
ATOM 1413 N N . VAL A 1 181 ? 1.699 14.324 -8.790 1.00 90.44 181 VAL A N 1
ATOM 1414 C CA . VAL A 1 181 ? 1.608 14.718 -7.375 1.00 90.44 181 VAL A CA 1
ATOM 1415 C C . VAL A 1 181 ? 1.839 13.511 -6.460 1.00 90.44 181 VAL A C 1
ATOM 1417 O O . VAL A 1 181 ? 2.674 13.586 -5.554 1.00 90.44 181 VAL A O 1
ATOM 1420 N N . TYR A 1 182 ? 1.148 12.391 -6.706 1.00 89.38 182 TYR A N 1
ATOM 1421 C CA . TYR A 1 182 ? 1.304 11.159 -5.917 1.00 89.38 182 TYR A CA 1
ATOM 1422 C C . TYR A 1 182 ? 2.755 10.658 -5.922 1.00 89.38 182 TYR A C 1
ATOM 1424 O O . TYR A 1 182 ? 3.355 10.445 -4.863 1.00 89.38 182 TYR A O 1
ATOM 1432 N N . LEU A 1 183 ? 3.347 10.509 -7.111 1.00 89.00 183 LEU A N 1
ATOM 1433 C CA . LEU A 1 183 ? 4.715 10.014 -7.255 1.00 89.00 183 LEU A CA 1
ATOM 1434 C C . LEU A 1 183 ? 5.745 10.980 -6.679 1.00 89.00 183 LEU A C 1
ATOM 1436 O O . LEU A 1 183 ? 6.748 10.524 -6.135 1.00 89.00 183 LEU A O 1
ATOM 1440 N N . ALA A 1 184 ? 5.507 12.292 -6.730 1.00 93.00 184 ALA A N 1
ATOM 1441 C CA . ALA A 1 184 ? 6.424 13.259 -6.142 1.00 93.00 184 ALA A CA 1
ATOM 1442 C C . ALA A 1 184 ? 6.519 13.112 -4.619 1.00 93.00 184 ALA A C 1
ATOM 1444 O O . ALA A 1 184 ? 7.628 13.153 -4.082 1.00 93.00 184 ALA A O 1
ATOM 1445 N N . TYR A 1 185 ? 5.399 12.886 -3.924 1.00 95.00 185 TYR A N 1
ATOM 1446 C CA . TYR A 1 185 ? 5.426 12.582 -2.490 1.00 95.00 185 TYR A CA 1
ATOM 1447 C C . TYR A 1 185 ? 6.130 11.252 -2.206 1.00 95.00 185 TYR A C 1
ATOM 1449 O O . TYR A 1 185 ? 7.014 11.211 -1.352 1.00 95.00 185 TYR A O 1
ATOM 1457 N N . GLN A 1 186 ? 5.799 10.186 -2.944 1.00 92.75 186 GLN A N 1
ATOM 1458 C CA . GLN A 1 186 ? 6.429 8.871 -2.764 1.00 92.75 186 GLN A CA 1
ATOM 1459 C C . GLN A 1 186 ? 7.943 8.916 -3.013 1.00 92.75 186 GLN A C 1
ATOM 1461 O O . GLN A 1 186 ? 8.704 8.367 -2.222 1.00 92.75 186 GLN A O 1
ATOM 1466 N N . HIS A 1 187 ? 8.390 9.612 -4.060 1.00 91.94 187 HIS A N 1
ATOM 1467 C CA . HIS A 1 187 ? 9.805 9.790 -4.383 1.00 91.94 187 HIS A CA 1
ATOM 1468 C C . HIS A 1 187 ? 10.532 10.601 -3.303 1.00 91.94 187 HIS A C 1
ATOM 1470 O O . HIS A 1 187 ? 11.515 10.127 -2.735 1.00 91.94 187 HIS A O 1
ATOM 1476 N N . ARG A 1 188 ? 10.028 11.797 -2.957 1.00 94.38 188 ARG A N 1
ATOM 1477 C CA . ARG A 1 188 ? 10.665 12.675 -1.957 1.00 94.38 188 ARG A CA 1
ATOM 1478 C C . ARG A 1 188 ? 10.717 12.049 -0.564 1.00 94.38 188 ARG A C 1
ATOM 1480 O O . ARG A 1 188 ? 11.639 12.335 0.195 1.00 94.38 188 ARG A O 1
ATOM 1487 N N . LEU A 1 189 ? 9.727 11.224 -0.221 1.00 96.19 189 LEU A N 1
ATOM 1488 C CA . LEU A 1 189 ? 9.587 10.631 1.108 1.00 96.19 189 LEU A CA 1
ATOM 1489 C C . LEU A 1 189 ? 9.965 9.151 1.168 1.00 96.19 189 LEU A C 1
ATOM 1491 O O . LEU A 1 189 ? 9.836 8.546 2.231 1.00 96.19 189 LEU A O 1
ATOM 1495 N N . ARG A 1 190 ? 10.517 8.589 0.086 1.00 94.31 190 ARG A N 1
ATOM 1496 C CA . ARG A 1 190 ? 10.964 7.195 0.036 1.00 94.31 190 ARG A CA 1
ATOM 1497 C C . ARG A 1 190 ? 11.901 6.851 1.187 1.00 94.31 190 ARG A C 1
ATOM 1499 O O . ARG A 1 190 ? 11.624 5.917 1.933 1.00 94.31 190 ARG A O 1
ATOM 1506 N N . GLU A 1 191 ? 13.001 7.586 1.330 1.00 94.31 191 GLU A N 1
ATOM 1507 C CA . GLU A 1 191 ? 13.983 7.317 2.386 1.00 94.31 191 GLU A CA 1
ATOM 1508 C C . GLU A 1 191 ? 13.462 7.719 3.779 1.00 94.31 191 GLU A C 1
ATOM 1510 O O . GLU A 1 191 ? 13.498 6.873 4.673 1.00 94.31 191 GLU A O 1
ATOM 1515 N N . PRO A 1 192 ? 12.907 8.934 4.003 1.00 96.25 192 PRO A N 1
ATOM 1516 C CA . PRO A 1 192 ? 12.434 9.350 5.330 1.00 96.25 192 PRO A CA 1
ATOM 1517 C C . PRO A 1 192 ? 11.305 8.501 5.933 1.00 96.25 192 PRO A C 1
ATOM 1519 O O . PRO A 1 192 ? 11.146 8.501 7.159 1.00 96.25 192 PRO A O 1
ATOM 1522 N N . LEU A 1 193 ? 10.510 7.834 5.086 1.00 96.06 193 LEU A N 1
ATOM 1523 C CA . LEU A 1 193 ? 9.408 6.943 5.467 1.00 96.06 193 LEU A CA 1
ATOM 1524 C C . LEU A 1 193 ? 9.698 5.460 5.179 1.00 96.06 193 LEU A C 1
ATOM 1526 O O . LEU A 1 193 ? 8.809 4.627 5.363 1.00 96.06 193 LEU A 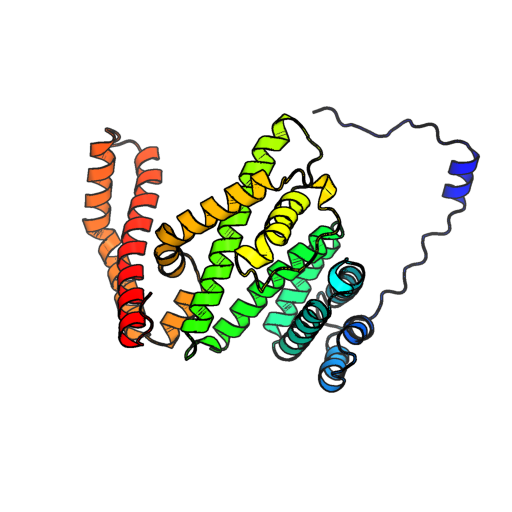O 1
ATOM 1530 N N . GLU A 1 194 ? 10.918 5.112 4.759 1.00 94.50 194 GLU A N 1
ATOM 1531 C CA . GLU A 1 194 ? 11.346 3.734 4.470 1.00 94.50 194 GLU A CA 1
ATOM 1532 C C . GLU A 1 194 ? 10.402 2.988 3.499 1.00 94.50 194 GLU A C 1
ATOM 1534 O O . GLU A 1 194 ? 10.051 1.819 3.700 1.00 94.50 194 GLU A O 1
ATOM 1539 N N . LEU A 1 195 ? 9.958 3.666 2.435 1.00 91.81 195 LEU A N 1
ATOM 1540 C CA . LEU A 1 195 ? 9.025 3.129 1.440 1.00 91.81 195 LEU A CA 1
ATOM 1541 C C . LEU A 1 195 ? 9.734 2.126 0.513 1.00 91.81 195 LEU A C 1
ATOM 1543 O O . LEU A 1 195 ? 10.039 2.404 -0.642 1.00 91.81 195 LEU A O 1
ATOM 1547 N N . SER A 1 196 ? 9.998 0.926 1.022 1.00 80.50 196 SER A N 1
ATOM 1548 C CA . SER A 1 196 ? 10.714 -0.134 0.287 1.00 80.50 196 SER A CA 1
ATOM 1549 C C . SER A 1 196 ? 9.976 -0.683 -0.947 1.00 80.50 196 SER A C 1
ATOM 1551 O O . SER A 1 196 ? 10.587 -1.379 -1.750 1.00 80.50 196 SER A O 1
ATOM 1553 N N . HIS A 1 197 ? 8.688 -0.365 -1.122 1.00 78.88 197 HIS A N 1
ATOM 1554 C CA . HIS A 1 197 ? 7.827 -0.886 -2.197 1.00 78.88 197 HIS A CA 1
ATOM 1555 C C . HIS A 1 197 ? 7.502 0.113 -3.310 1.00 78.88 197 HIS A C 1
ATOM 1557 O O . HIS A 1 197 ? 6.703 -0.205 -4.186 1.00 78.88 197 HIS A O 1
ATOM 1563 N N . VAL A 1 198 ? 8.066 1.320 -3.270 1.00 85.62 198 VAL A N 1
ATOM 1564 C CA . VAL A 1 198 ? 7.876 2.291 -4.358 1.00 85.62 198 VAL A CA 1
ATOM 1565 C C . VAL A 1 198 ? 9.058 2.253 -5.312 1.00 85.62 198 VAL A C 1
ATOM 1567 O O . VAL A 1 198 ? 10.053 1.581 -5.040 1.00 85.62 198 VAL A O 1
ATOM 1570 N N . ALA A 1 199 ? 8.974 2.918 -6.455 1.00 85.88 199 ALA A N 1
ATOM 1571 C CA . ALA A 1 199 ? 10.125 3.087 -7.332 1.00 85.88 199 ALA A CA 1
ATOM 1572 C C . ALA A 1 199 ? 11.079 4.170 -6.778 1.00 85.88 199 ALA A C 1
ATOM 1574 O O . ALA A 1 199 ? 10.634 5.056 -6.039 1.00 85.88 199 ALA A O 1
ATOM 1575 N N . PRO A 1 200 ? 12.395 4.084 -7.039 1.00 85.69 200 PRO A N 1
ATOM 1576 C CA . PRO A 1 200 ? 13.368 5.027 -6.486 1.00 85.69 200 PRO A CA 1
ATOM 1577 C C . PRO A 1 200 ? 13.264 6.436 -7.079 1.00 85.69 200 PRO A C 1
ATOM 1579 O O . PRO A 1 200 ? 13.357 7.411 -6.338 1.00 85.69 200 PRO A O 1
ATOM 1582 N N . ASP A 1 201 ? 13.025 6.549 -8.381 1.00 85.50 201 ASP A N 1
ATOM 1583 C CA . ASP A 1 201 ? 13.099 7.785 -9.151 1.00 85.50 201 ASP A CA 1
ATOM 1584 C C . ASP A 1 201 ? 11.769 8.124 -9.841 1.00 85.50 201 ASP A C 1
ATOM 1586 O O . ASP A 1 201 ? 10.950 7.261 -10.174 1.00 85.50 201 ASP A O 1
ATOM 1590 N N . MET A 1 202 ? 11.577 9.419 -10.097 1.00 85.50 202 MET A N 1
ATOM 1591 C CA . MET A 1 202 ? 10.430 9.966 -10.819 1.00 85.50 202 MET A CA 1
ATOM 1592 C C . MET A 1 202 ? 10.911 10.898 -11.935 1.00 85.50 202 MET A C 1
ATOM 1594 O O . MET A 1 202 ? 11.766 11.757 -11.714 1.00 85.50 202 MET A O 1
ATOM 1598 N N . ARG A 1 203 ? 10.336 10.765 -13.136 1.00 82.19 203 ARG A N 1
ATOM 1599 C CA . ARG A 1 203 ? 10.734 11.557 -14.306 1.00 82.19 203 ARG A CA 1
ATOM 1600 C C . ARG A 1 203 ? 10.262 13.009 -14.228 1.00 82.19 203 ARG A C 1
ATOM 1602 O O . ARG A 1 203 ? 11.038 13.922 -14.512 1.00 82.19 203 ARG A O 1
ATOM 1609 N N . PHE A 1 204 ? 9.002 13.225 -13.859 1.00 82.94 204 PHE A N 1
ATOM 1610 C CA . PHE A 1 204 ? 8.331 14.524 -13.969 1.00 82.94 204 PHE A CA 1
ATOM 1611 C C . PHE A 1 204 ? 8.219 15.282 -12.633 1.00 82.94 204 PHE A C 1
ATOM 1613 O O . PHE A 1 204 ? 7.303 16.068 -12.411 1.00 82.94 204 PHE A O 1
ATOM 1620 N N . LEU A 1 205 ? 9.208 15.132 -11.743 1.00 85.44 205 LEU A N 1
ATOM 1621 C CA . LEU A 1 205 ? 9.218 15.811 -10.438 1.00 85.44 205 LEU A CA 1
ATOM 1622 C C . LEU A 1 205 ? 9.110 17.345 -10.542 1.00 85.44 205 LEU A C 1
ATOM 1624 O O . LEU A 1 205 ? 8.530 17.990 -9.675 1.00 85.44 205 LEU A O 1
ATOM 1628 N N . ALA A 1 206 ? 9.672 17.947 -11.593 1.00 84.75 206 ALA A N 1
ATOM 1629 C CA . ALA A 1 206 ? 9.695 19.402 -11.758 1.00 84.75 206 ALA A CA 1
ATOM 1630 C C . ALA A 1 206 ? 8.313 20.023 -12.036 1.00 84.75 206 ALA A C 1
ATOM 1632 O O . ALA A 1 206 ? 8.137 21.223 -11.823 1.00 84.75 206 ALA A O 1
ATOM 1633 N N . VAL A 1 207 ? 7.354 19.230 -12.523 1.00 83.75 207 VAL A N 1
ATOM 1634 C CA . VAL A 1 207 ? 6.005 19.685 -12.899 1.00 83.75 207 VAL A CA 1
ATOM 1635 C C . VAL A 1 207 ? 4.917 19.189 -11.942 1.00 83.75 207 VAL A C 1
ATOM 1637 O O . VAL A 1 207 ? 3.788 19.650 -12.032 1.00 83.75 207 VAL A O 1
ATOM 1640 N N . SER A 1 208 ? 5.274 18.389 -10.932 1.00 84.94 208 SER A N 1
ATOM 1641 C CA . SER A 1 208 ? 4.331 17.854 -9.938 1.00 84.94 208 SER A CA 1
ATOM 1642 C C . SER A 1 208 ? 3.714 18.897 -9.003 1.00 84.94 208 SER A C 1
ATOM 1644 O O . SER A 1 208 ? 2.785 18.593 -8.264 1.00 84.94 208 SER A O 1
ATOM 1646 N N . HIS A 1 209 ? 4.250 20.121 -8.963 1.00 87.81 209 HIS A N 1
ATOM 1647 C CA . HIS A 1 209 ? 3.825 21.170 -8.028 1.00 87.81 209 HIS A CA 1
ATOM 1648 C C . HIS A 1 209 ? 3.936 20.786 -6.531 1.00 87.81 209 HIS A C 1
ATOM 1650 O O . HIS A 1 209 ? 3.284 21.412 -5.684 1.00 87.81 209 HIS A O 1
ATOM 1656 N N . VAL A 1 210 ? 4.789 19.805 -6.200 1.00 92.38 210 VAL A N 1
ATOM 1657 C CA . VAL A 1 210 ? 5.142 19.409 -4.824 1.00 92.38 210 VAL A CA 1
ATOM 1658 C C . VAL A 1 210 ? 6.530 19.949 -4.463 1.00 92.38 210 VAL A C 1
ATOM 1660 O O . VAL A 1 210 ? 7.563 19.486 -4.968 1.00 92.38 210 VAL A O 1
ATOM 1663 N N . SER A 1 211 ? 6.554 20.949 -3.583 1.00 92.44 211 SER A N 1
ATOM 1664 C CA . SER A 1 211 ? 7.784 21.553 -3.063 1.00 92.44 211 SER A CA 1
ATOM 1665 C C . SER A 1 211 ? 8.430 20.706 -1.957 1.00 92.44 211 SER A C 1
ATOM 1667 O O . SER A 1 211 ? 7.859 19.730 -1.472 1.00 92.44 211 SER A O 1
ATOM 1669 N N . GLU A 1 212 ? 9.649 21.069 -1.554 1.00 93.56 212 GLU A N 1
ATOM 1670 C CA . GLU A 1 212 ? 10.315 20.454 -0.394 1.00 93.56 212 GLU A CA 1
ATOM 1671 C C . GLU A 1 212 ? 9.596 20.761 0.924 1.00 93.56 212 GLU A C 1
ATOM 1673 O O . GLU A 1 212 ? 9.529 19.895 1.798 1.00 93.56 212 GLU A O 1
ATOM 1678 N N . ASP A 1 213 ? 9.011 21.954 1.043 1.00 95.44 213 ASP A N 1
ATOM 1679 C CA . ASP A 1 213 ? 8.216 22.340 2.210 1.00 95.44 213 ASP A CA 1
ATOM 1680 C C . ASP A 1 213 ? 6.939 21.490 2.290 1.00 95.44 213 ASP A C 1
ATOM 1682 O O . ASP A 1 213 ? 6.650 20.930 3.346 1.00 95.44 213 ASP A O 1
ATOM 1686 N N . ASP A 1 214 ? 6.242 21.293 1.158 1.00 95.50 214 ASP A N 1
ATOM 1687 C CA . ASP A 1 214 ? 5.062 20.415 1.087 1.00 95.50 214 ASP A CA 1
ATOM 1688 C C . ASP A 1 214 ? 5.419 18.971 1.505 1.00 95.50 214 ASP A C 1
ATOM 1690 O O . ASP A 1 214 ? 4.655 18.311 2.209 1.00 95.50 214 ASP A O 1
ATOM 1694 N N . ALA A 1 215 ? 6.586 18.462 1.087 1.00 96.25 215 ALA A N 1
ATOM 1695 C CA . ALA A 1 215 ? 7.053 17.128 1.466 1.00 96.25 215 ALA A CA 1
ATOM 1696 C C . ALA A 1 215 ? 7.426 17.037 2.956 1.00 96.25 215 ALA A C 1
ATOM 1698 O O . ALA A 1 215 ? 7.147 16.026 3.595 1.00 96.25 215 ALA A O 1
ATOM 1699 N N . THR A 1 216 ? 8.022 18.087 3.523 1.00 97.69 216 THR A N 1
ATOM 1700 C CA . THR A 1 216 ? 8.359 18.142 4.954 1.00 97.69 216 THR A CA 1
ATOM 1701 C C . THR A 1 216 ? 7.097 18.141 5.818 1.00 97.69 216 THR A C 1
ATOM 1703 O O . THR A 1 216 ? 7.015 17.378 6.777 1.00 97.69 216 THR A O 1
ATOM 1706 N N . GLU A 1 217 ? 6.082 18.922 5.442 1.00 97.62 217 GLU A N 1
ATOM 1707 C CA . GLU A 1 217 ? 4.781 18.919 6.120 1.00 97.62 217 GLU A CA 1
ATOM 1708 C C . GLU A 1 217 ? 4.105 17.5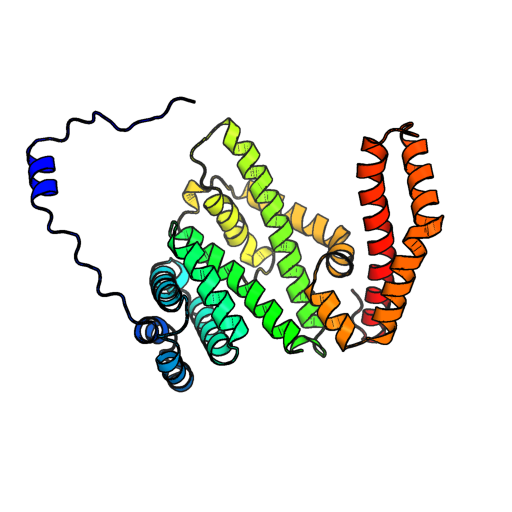43 6.033 1.00 97.62 217 GLU A C 1
ATOM 1710 O O . GLU A 1 217 ? 3.623 17.013 7.037 1.00 97.62 217 GLU A O 1
ATOM 1715 N N . ALA A 1 218 ? 4.131 16.917 4.852 1.00 98.00 218 ALA A N 1
ATOM 1716 C CA . ALA A 1 218 ? 3.596 15.573 4.663 1.00 98.00 218 ALA A CA 1
ATOM 1717 C C . ALA A 1 218 ? 4.326 14.525 5.521 1.00 98.00 218 ALA A C 1
ATOM 1719 O O . ALA A 1 218 ? 3.679 13.654 6.100 1.00 98.00 218 ALA A O 1
ATOM 1720 N N . LEU A 1 219 ? 5.654 14.617 5.651 1.00 98.25 219 LEU A N 1
ATOM 1721 C CA . LEU A 1 219 ? 6.446 13.730 6.505 1.00 98.25 219 LEU A CA 1
ATOM 1722 C C . LEU A 1 219 ? 6.004 13.803 7.971 1.00 98.25 219 LEU A C 1
ATOM 1724 O O . LEU A 1 219 ? 5.796 12.763 8.603 1.00 98.25 219 LEU A O 1
ATOM 1728 N N . ASP A 1 220 ? 5.867 15.016 8.505 1.00 98.12 220 ASP A N 1
ATOM 1729 C CA . ASP A 1 220 ? 5.458 15.228 9.893 1.00 98.12 220 ASP A CA 1
ATOM 1730 C C . ASP A 1 220 ? 4.032 14.715 10.127 1.00 98.12 220 ASP A C 1
ATOM 1732 O O . ASP A 1 220 ? 3.788 13.989 11.096 1.00 98.12 220 ASP A O 1
ATOM 1736 N N . LEU A 1 221 ? 3.116 14.988 9.192 1.00 97.94 221 LEU A N 1
ATOM 1737 C CA . LEU A 1 221 ? 1.735 14.521 9.277 1.00 97.94 221 LEU A CA 1
ATOM 1738 C C . LEU A 1 221 ? 1.631 12.991 9.223 1.00 97.94 221 LEU A C 1
ATOM 1740 O O . LEU A 1 221 ? 0.892 12.398 10.008 1.00 97.94 221 LEU A O 1
ATOM 1744 N N . VAL A 1 222 ? 2.376 12.329 8.332 1.00 98.38 222 VAL A N 1
ATOM 1745 C CA . VAL A 1 222 ? 2.392 10.858 8.259 1.00 98.38 222 VAL A CA 1
ATOM 1746 C C . VAL A 1 222 ? 2.909 10.261 9.565 1.00 98.38 222 VAL A C 1
ATOM 1748 O O . VAL A 1 222 ? 2.317 9.307 10.066 1.00 98.38 222 VAL A O 1
ATOM 1751 N N . ARG A 1 223 ? 3.963 10.831 10.160 1.00 97.94 223 ARG A N 1
ATOM 1752 C CA . ARG A 1 223 ? 4.512 10.359 11.443 1.00 97.94 223 ARG A CA 1
ATOM 1753 C C . ARG A 1 223 ? 3.534 10.541 12.600 1.00 97.94 223 ARG A C 1
ATOM 1755 O O . ARG A 1 223 ? 3.393 9.636 13.420 1.00 97.94 223 ARG A O 1
ATOM 1762 N N . GLU A 1 224 ? 2.846 11.679 12.662 1.00 97.94 224 GLU A N 1
ATOM 1763 C CA . GLU A 1 224 ? 1.811 11.933 13.670 1.00 97.94 224 GLU A CA 1
ATOM 1764 C C . GLU A 1 224 ? 0.642 10.946 13.537 1.00 97.94 224 GLU A C 1
ATOM 1766 O O . GLU A 1 224 ? 0.197 10.346 14.525 1.00 97.94 224 GLU A O 1
ATOM 1771 N N . ARG A 1 225 ? 0.168 10.731 12.305 1.00 97.94 225 ARG A N 1
ATOM 1772 C CA . ARG A 1 225 ? -0.891 9.761 12.013 1.00 97.94 225 ARG A CA 1
ATOM 1773 C C . ARG A 1 225 ? -0.446 8.341 12.343 1.00 97.94 225 ARG A C 1
ATOM 1775 O O . ARG A 1 225 ? -1.193 7.620 12.989 1.00 97.94 225 ARG A O 1
ATOM 1782 N N . GLU A 1 226 ? 0.770 7.938 11.981 1.00 97.31 226 GLU A N 1
ATOM 1783 C CA . GLU A 1 226 ? 1.279 6.596 12.288 1.00 97.31 226 GLU A CA 1
ATOM 1784 C C . GLU A 1 226 ? 1.346 6.366 13.801 1.00 97.31 226 GLU A C 1
ATOM 1786 O O . GLU A 1 226 ? 0.889 5.333 14.284 1.00 97.31 226 GLU A O 1
ATOM 1791 N N . ALA A 1 227 ? 1.827 7.347 14.569 1.00 96.00 227 ALA A N 1
ATOM 1792 C CA . ALA A 1 227 ? 1.909 7.244 16.024 1.00 96.00 227 ALA A CA 1
ATOM 1793 C C . ALA A 1 227 ? 0.540 7.074 16.708 1.00 96.00 227 ALA A C 1
ATOM 1795 O O . ALA A 1 227 ? 0.462 6.473 17.779 1.00 96.00 227 ALA A O 1
ATOM 1796 N N . SER A 1 228 ? -0.533 7.603 16.114 1.00 94.56 228 SER A N 1
ATOM 1797 C CA . SER A 1 228 ? -1.867 7.632 16.727 1.00 94.56 228 SER A CA 1
ATOM 1798 C C . SER A 1 228 ? -2.868 6.639 16.128 1.00 94.56 228 SER A C 1
ATOM 1800 O O . SER A 1 228 ? -3.803 6.238 16.817 1.00 94.56 228 SER A O 1
ATOM 1802 N N . GLN A 1 229 ? -2.693 6.231 14.869 1.00 95.19 229 GLN A N 1
ATOM 1803 C CA . GLN A 1 229 ? -3.707 5.504 14.094 1.00 95.19 229 GLN A CA 1
ATOM 1804 C C . GLN A 1 229 ? -3.220 4.157 13.554 1.00 95.19 229 GLN A C 1
ATOM 1806 O O . GLN A 1 229 ? -4.050 3.343 13.151 1.00 95.19 229 GLN A O 1
ATOM 1811 N N . PHE A 1 230 ? -1.908 3.883 13.554 1.00 95.56 230 PHE A N 1
ATOM 1812 C CA . PHE A 1 230 ? -1.363 2.665 12.944 1.00 95.56 230 PHE A CA 1
ATOM 1813 C C . PHE A 1 230 ? -1.972 1.383 13.525 1.00 95.56 230 PHE A C 1
ATOM 1815 O O . PHE A 1 230 ? -2.338 0.473 12.785 1.00 95.56 230 PHE A O 1
ATOM 1822 N N . THR A 1 231 ? -2.123 1.329 14.847 1.00 92.62 231 THR A N 1
ATOM 1823 C CA . THR A 1 231 ? -2.707 0.185 15.552 1.00 92.62 231 THR A CA 1
ATOM 1824 C C . THR A 1 231 ? -4.130 -0.113 15.080 1.00 92.62 231 THR A C 1
ATOM 1826 O O . THR A 1 231 ? -4.433 -1.254 14.736 1.00 92.62 231 THR A O 1
ATOM 1829 N N . ASP A 1 232 ? -4.998 0.900 15.031 1.00 92.50 232 ASP A N 1
ATOM 1830 C CA . ASP A 1 232 ? -6.380 0.715 14.577 1.00 92.50 232 ASP A CA 1
ATOM 1831 C C . ASP A 1 232 ? -6.435 0.362 13.088 1.00 92.50 232 ASP A C 1
ATOM 1833 O O . ASP A 1 232 ? -7.160 -0.548 12.693 1.00 92.50 232 ASP A O 1
ATOM 1837 N N . PHE A 1 233 ? -5.609 1.005 12.258 1.00 95.38 233 PHE A N 1
ATOM 1838 C CA . PHE A 1 233 ? -5.489 0.642 10.849 1.00 95.38 233 PHE A CA 1
ATOM 1839 C C . PHE A 1 233 ? -5.149 -0.843 10.676 1.00 95.38 233 PHE A C 1
ATOM 1841 O O . PHE A 1 233 ? -5.831 -1.552 9.932 1.00 95.38 233 PHE A O 1
ATOM 1848 N N . MET A 1 234 ? -4.124 -1.316 11.386 1.00 95.44 234 MET A N 1
ATOM 1849 C CA . MET A 1 234 ? -3.624 -2.681 11.260 1.00 95.44 234 MET A CA 1
ATOM 1850 C C . MET A 1 234 ? -4.659 -3.701 11.748 1.00 95.44 234 MET A C 1
ATOM 1852 O O . MET A 1 234 ? -4.929 -4.677 11.053 1.00 95.44 234 MET A O 1
ATOM 1856 N N . ALA A 1 235 ? -5.307 -3.430 12.884 1.00 94.50 235 ALA A N 1
ATOM 1857 C CA . ALA A 1 235 ? -6.327 -4.305 13.449 1.00 94.50 235 ALA A CA 1
ATOM 1858 C C . ALA A 1 235 ? -7.619 -4.331 12.617 1.00 94.50 235 ALA A C 1
ATOM 1860 O O . ALA A 1 235 ? -8.200 -5.394 12.404 1.00 94.50 235 ALA A O 1
ATOM 1861 N N . SER A 1 236 ? -8.090 -3.168 12.169 1.00 91.06 236 SER A N 1
ATOM 1862 C CA . SER A 1 236 ? -9.468 -2.988 11.698 1.00 91.06 236 SER A CA 1
ATOM 1863 C C . SER A 1 236 ? -9.604 -2.943 10.184 1.00 91.06 236 SER A C 1
ATOM 1865 O O . SER A 1 236 ? -10.618 -3.403 9.653 1.00 91.06 236 SER A O 1
ATOM 1867 N N . ARG A 1 237 ? -8.619 -2.364 9.492 1.00 91.56 237 ARG A N 1
ATOM 1868 C CA . ARG A 1 237 ? -8.723 -1.986 8.073 1.00 91.56 237 ARG A CA 1
ATOM 1869 C C . ARG A 1 237 ? -7.803 -2.806 7.176 1.00 91.56 237 ARG A C 1
ATOM 1871 O O . ARG A 1 237 ? -8.150 -3.058 6.024 1.00 91.56 237 ARG A O 1
ATOM 1878 N N . TRP A 1 238 ? -6.653 -3.235 7.687 1.00 95.56 238 TRP A N 1
ATOM 1879 C CA . TRP A 1 238 ? -5.639 -3.894 6.879 1.00 95.56 238 TRP A CA 1
ATOM 1880 C C . TRP A 1 238 ? -5.886 -5.402 6.748 1.00 95.56 238 TRP A C 1
ATOM 1882 O O . TRP A 1 238 ? -5.568 -6.202 7.626 1.00 95.56 238 TRP A O 1
ATOM 1892 N N . GLN A 1 239 ? -6.453 -5.795 5.605 1.00 95.06 239 GLN A N 1
ATOM 1893 C CA . GLN A 1 239 ? -6.851 -7.173 5.298 1.00 95.06 239 GLN A CA 1
ATOM 1894 C C . GLN A 1 239 ? -5.742 -8.228 5.517 1.00 95.06 239 GLN A C 1
ATOM 1896 O O . GLN A 1 239 ? -6.059 -9.280 6.083 1.00 95.06 239 GLN A O 1
ATOM 1901 N N . PRO A 1 240 ? -4.464 -7.983 5.152 1.00 96.69 240 PRO A N 1
ATOM 1902 C CA . PRO A 1 240 ? -3.393 -8.953 5.368 1.00 96.69 240 PRO A CA 1
ATOM 1903 C C . PRO A 1 240 ? -3.255 -9.441 6.812 1.00 96.69 240 PRO A C 1
ATOM 1905 O O . PRO A 1 240 ? -3.037 -10.632 7.037 1.00 96.69 240 PRO A O 1
ATOM 1908 N N . TRP A 1 241 ? -3.440 -8.551 7.792 1.00 97.00 241 TRP A N 1
ATOM 1909 C CA . TRP A 1 241 ? -3.410 -8.925 9.204 1.00 97.00 241 TRP A CA 1
ATOM 1910 C C . TRP A 1 241 ? -4.522 -9.918 9.552 1.00 97.00 241 TRP A C 1
ATOM 1912 O O . TRP A 1 241 ? -4.255 -10.963 10.140 1.00 97.00 241 TRP A O 1
ATOM 1922 N N . GLU A 1 242 ? -5.755 -9.639 9.127 1.00 95.25 242 GLU A N 1
ATOM 1923 C CA . GLU A 1 242 ? -6.906 -10.521 9.349 1.00 95.25 242 GLU A CA 1
ATOM 1924 C C . GLU A 1 242 ? -6.687 -11.907 8.704 1.00 95.25 242 GLU A C 1
ATOM 1926 O O . GLU A 1 242 ? -7.026 -12.933 9.301 1.00 95.25 242 GLU A O 1
ATOM 1931 N N . THR A 1 243 ? -6.079 -11.959 7.510 1.00 96.94 243 THR A N 1
ATOM 1932 C CA . THR A 1 243 ? -5.729 -13.222 6.834 1.00 96.94 243 THR A CA 1
ATOM 1933 C C . THR A 1 243 ? -4.766 -14.062 7.662 1.00 96.94 243 THR A C 1
ATOM 1935 O O . THR A 1 243 ? -5.007 -15.259 7.842 1.00 96.94 243 THR A O 1
ATOM 1938 N N . VAL A 1 244 ? -3.696 -13.446 8.171 1.00 97.31 244 VAL A N 1
ATOM 1939 C CA . VAL A 1 244 ? -2.701 -14.135 9.000 1.00 97.31 244 VAL A CA 1
ATOM 1940 C C . VAL A 1 244 ? -3.321 -14.555 10.328 1.00 97.31 244 VAL A C 1
ATOM 1942 O O . VAL A 1 244 ? -3.229 -15.729 10.684 1.00 97.31 244 VAL A O 1
ATOM 1945 N N . LEU A 1 245 ? -4.033 -13.653 11.014 1.00 96.38 245 LEU A N 1
ATOM 1946 C CA . LEU A 1 245 ? -4.708 -13.914 12.290 1.00 96.38 245 LEU A CA 1
ATOM 1947 C C . LEU A 1 245 ? -5.596 -15.164 12.221 1.00 96.38 245 LEU A C 1
ATOM 1949 O O . LEU A 1 245 ? -5.501 -16.040 13.080 1.00 96.38 245 LEU A O 1
ATOM 1953 N N . ARG A 1 246 ? -6.396 -15.291 11.156 1.00 96.50 246 ARG A N 1
ATOM 1954 C CA . ARG A 1 246 ? -7.272 -16.450 10.933 1.00 96.50 246 ARG A CA 1
ATOM 1955 C C . ARG A 1 246 ? -6.510 -17.777 10.831 1.00 96.50 246 ARG A C 1
ATOM 1957 O O . ARG A 1 246 ? -7.064 -18.811 11.194 1.00 96.50 246 ARG A O 1
ATOM 1964 N N . ARG A 1 247 ? -5.272 -17.779 10.324 1.00 96.44 247 ARG A N 1
ATOM 1965 C CA . ARG A 1 247 ? -4.447 -18.996 10.227 1.00 96.44 247 ARG A CA 1
ATOM 1966 C C . ARG A 1 247 ? -3.687 -19.294 11.513 1.00 96.44 247 ARG A C 1
ATOM 1968 O O . ARG A 1 247 ? -3.632 -20.451 11.920 1.00 96.44 247 ARG A O 1
ATOM 1975 N N . ILE A 1 248 ? -3.121 -18.272 12.155 1.00 96.19 248 ILE A N 1
ATOM 1976 C CA . ILE A 1 248 ? -2.207 -18.464 13.290 1.00 96.19 248 ILE A CA 1
ATOM 1977 C C . ILE A 1 248 ? -2.907 -18.536 14.650 1.00 96.19 248 ILE A C 1
ATOM 1979 O O . ILE A 1 248 ? -2.316 -19.039 15.604 1.00 96.19 248 ILE A O 1
ATOM 1983 N N . ALA A 1 249 ? -4.132 -18.015 14.753 1.00 96.25 249 ALA A N 1
ATOM 1984 C CA . ALA A 1 249 ? -4.939 -18.014 15.970 1.00 96.25 249 ALA A CA 1
ATOM 1985 C C . ALA A 1 249 ? -6.446 -18.117 15.630 1.00 96.25 249 ALA A C 1
ATOM 1987 O O . ALA A 1 249 ? -7.210 -17.186 15.893 1.00 96.25 249 ALA A O 1
ATOM 1988 N N . PRO A 1 250 ? -6.896 -19.239 15.032 1.00 97.06 250 PRO A N 1
ATOM 1989 C CA . PRO A 1 250 ? -8.274 -19.395 14.555 1.00 97.06 250 PRO A CA 1
ATOM 1990 C C . PRO A 1 250 ? -9.324 -19.299 15.671 1.00 97.06 250 PRO A C 1
ATOM 1992 O O . PRO A 1 250 ? -10.400 -18.755 15.438 1.00 97.06 250 PRO A O 1
ATOM 1995 N N . ASP A 1 251 ? -9.017 -19.781 16.878 1.00 97.19 251 ASP A N 1
ATOM 1996 C CA . ASP A 1 251 ? -9.946 -19.730 18.016 1.00 97.19 251 ASP A CA 1
ATOM 1997 C C . ASP A 1 251 ? -10.128 -18.293 18.536 1.00 97.19 251 ASP A C 1
ATOM 1999 O O . ASP A 1 251 ? -11.254 -17.857 18.776 1.00 97.19 251 ASP A O 1
ATOM 2003 N N . GLU A 1 252 ? -9.036 -17.526 18.641 1.00 96.06 252 GLU A N 1
ATOM 2004 C CA . GLU A 1 252 ? -9.084 -16.097 18.991 1.00 96.06 252 GLU A CA 1
ATOM 2005 C C . GLU A 1 252 ? -9.824 -15.296 17.913 1.00 96.06 252 GLU A C 1
ATOM 2007 O O . GLU A 1 252 ? -10.635 -14.428 18.232 1.00 96.06 252 GLU A O 1
ATOM 2012 N N . HIS A 1 253 ? -9.594 -15.616 16.634 1.00 96.88 253 HIS A N 1
ATOM 2013 C CA . HIS A 1 253 ? -10.311 -15.009 15.512 1.00 96.88 253 HIS A CA 1
ATOM 2014 C C . HIS A 1 253 ? -11.818 -15.286 15.578 1.00 96.88 253 HIS A C 1
ATOM 2016 O O . HIS A 1 253 ? -12.613 -14.357 15.454 1.00 96.88 253 HIS A O 1
ATOM 2022 N N . ALA A 1 254 ? -12.224 -16.531 15.832 1.00 97.56 254 ALA A N 1
ATOM 2023 C CA . ALA A 1 254 ? -13.633 -16.893 15.963 1.00 97.56 254 ALA A CA 1
ATOM 2024 C C . ALA A 1 254 ? -14.298 -16.170 17.146 1.00 97.56 254 ALA A C 1
ATOM 2026 O O . ALA A 1 254 ? -15.336 -15.533 16.972 1.00 97.56 254 ALA A O 1
ATOM 2027 N N . ALA A 1 255 ? -13.658 -16.174 18.320 1.00 97.56 255 ALA A N 1
ATOM 2028 C CA . ALA A 1 255 ? -14.158 -15.463 19.495 1.00 97.56 255 ALA A CA 1
ATOM 2029 C C . ALA A 1 255 ? -14.249 -13.944 19.261 1.00 97.56 255 ALA A C 1
ATOM 2031 O O . ALA A 1 255 ? -15.193 -13.294 19.710 1.00 97.56 255 ALA A O 1
ATOM 2032 N N . MET A 1 256 ? -13.290 -13.364 18.535 1.00 97.25 256 MET A N 1
ATOM 2033 C CA . MET A 1 256 ? -13.322 -11.961 18.121 1.00 97.25 256 MET A CA 1
ATOM 2034 C C . MET A 1 256 ? -14.538 -11.662 17.235 1.00 97.25 256 MET A C 1
ATOM 2036 O O . MET A 1 256 ? -15.219 -10.664 17.462 1.00 97.25 256 MET A O 1
ATOM 2040 N N . GLN A 1 257 ? -14.8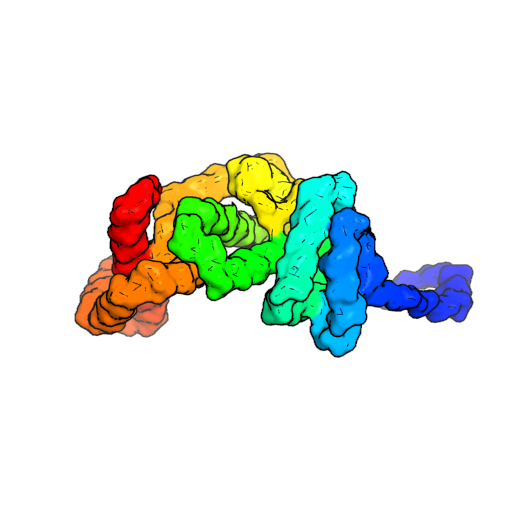31 -12.515 16.249 1.00 97.12 257 GLN A N 1
ATOM 2041 C CA . GLN A 1 257 ? -15.992 -12.352 15.366 1.00 97.12 257 GLN A CA 1
ATOM 2042 C C . GLN A 1 257 ? -17.314 -12.463 16.135 1.00 97.12 257 GLN A C 1
ATOM 2044 O O . GLN A 1 257 ? -18.201 -11.631 15.938 1.00 97.12 257 GLN A O 1
ATOM 2049 N N . ASP A 1 258 ? -17.424 -13.413 17.066 1.00 97.75 258 ASP A N 1
ATOM 2050 C CA . ASP A 1 258 ? -18.604 -13.551 17.926 1.00 97.75 258 ASP A CA 1
ATOM 2051 C C . ASP A 1 258 ? -18.829 -12.289 18.775 1.00 97.75 258 ASP A C 1
ATOM 2053 O O . ASP A 1 258 ? -19.941 -11.757 18.819 1.00 97.75 258 ASP A O 1
ATOM 2057 N N . ARG A 1 259 ? -17.759 -11.740 19.371 1.00 97.12 259 ARG A N 1
ATOM 2058 C CA . ARG A 1 259 ? -17.811 -10.477 20.130 1.00 97.12 259 ARG A CA 1
ATOM 2059 C C . ARG A 1 259 ? -18.235 -9.290 19.267 1.00 97.12 259 ARG A C 1
ATOM 2061 O O . ARG A 1 259 ? -19.006 -8.453 19.729 1.00 97.12 259 ARG A O 1
ATOM 2068 N N . LEU A 1 260 ? -17.750 -9.202 18.025 1.00 95.94 260 LEU A N 1
ATOM 2069 C CA . LEU A 1 260 ? -18.156 -8.146 17.091 1.00 95.94 260 LEU A CA 1
ATOM 2070 C C . LEU A 1 260 ? -19.658 -8.210 16.805 1.00 95.94 260 LEU A C 1
ATOM 2072 O O . LEU A 1 260 ? -20.318 -7.173 16.797 1.00 95.94 260 LEU A O 1
ATOM 2076 N N . VAL A 1 261 ? -20.204 -9.411 16.595 1.00 96.56 261 VAL A N 1
ATOM 2077 C CA . VAL A 1 261 ? -21.642 -9.612 16.363 1.00 96.56 261 VAL A CA 1
ATOM 2078 C C . VAL A 1 261 ? -22.456 -9.257 17.607 1.00 96.56 261 VAL A C 1
ATOM 2080 O O . VAL A 1 261 ? -23.454 -8.546 17.492 1.00 96.56 261 VAL A O 1
ATOM 2083 N N . GLU A 1 262 ? -22.028 -9.704 18.788 1.00 96.69 262 GLU A N 1
ATOM 2084 C CA . GLU A 1 262 ? -22.696 -9.404 20.060 1.00 96.69 262 GLU A CA 1
ATOM 2085 C C . GLU A 1 262 ? -22.753 -7.893 20.334 1.00 96.69 262 GLU A C 1
ATOM 2087 O O . GLU A 1 262 ? -23.814 -7.356 20.669 1.00 96.69 262 GLU A O 1
ATOM 2092 N N . ALA A 1 263 ? -21.649 -7.179 20.095 1.00 96.06 263 ALA A N 1
ATOM 2093 C CA . ALA A 1 263 ? -21.558 -5.740 20.323 1.00 96.06 263 ALA A CA 1
ATOM 2094 C C . ALA A 1 263 ? -22.481 -4.908 19.408 1.00 96.06 263 ALA A C 1
ATOM 2096 O O . ALA A 1 263 ? -22.823 -3.772 19.742 1.00 96.06 263 ALA A O 1
ATOM 2097 N N . MET A 1 264 ? -22.946 -5.461 18.277 1.00 96.38 264 MET A N 1
ATOM 2098 C CA . MET A 1 264 ? -23.943 -4.804 17.412 1.00 96.38 264 MET A CA 1
ATOM 2099 C C . MET A 1 264 ? -25.367 -4.805 17.999 1.00 96.38 264 MET A C 1
ATOM 2101 O O . MET A 1 264 ? -26.271 -4.216 17.403 1.00 96.38 264 MET A O 1
ATOM 2105 N N . GLY A 1 265 ? -25.575 -5.448 19.153 1.00 94.38 265 GLY A N 1
ATOM 2106 C CA . GLY A 1 265 ? -26.813 -5.410 19.926 1.00 94.38 265 GLY A CA 1
ATOM 2107 C C . GLY A 1 265 ? -26.926 -4.169 20.821 1.00 94.38 265 GLY A C 1
ATOM 2108 O O . GLY A 1 265 ? -26.970 -3.034 20.346 1.00 94.38 265 GLY A O 1
ATOM 2109 N N . GLU A 1 266 ? -27.021 -4.391 22.134 1.00 94.44 266 GLU A N 1
ATOM 2110 C CA . GLU A 1 266 ? -27.293 -3.333 23.120 1.00 94.44 266 GLU A CA 1
ATOM 2111 C C . GLU A 1 266 ? -26.174 -2.289 23.207 1.00 94.44 266 GLU A C 1
ATOM 2113 O O . GLU A 1 266 ? -26.454 -1.098 23.337 1.00 94.44 266 GLU A O 1
ATOM 2118 N N . GLU A 1 267 ? -24.912 -2.710 23.096 1.00 95.75 267 GLU A N 1
ATOM 2119 C CA . GLU A 1 267 ? -23.763 -1.809 23.194 1.00 95.75 267 GLU A CA 1
ATOM 2120 C C . GLU A 1 267 ? -23.754 -0.768 22.069 1.00 95.75 267 GLU A C 1
ATOM 2122 O O . GLU A 1 267 ? -23.647 0.432 22.337 1.00 95.75 267 GLU A O 1
ATOM 2127 N N . PHE A 1 268 ? -23.916 -1.207 20.818 1.00 96.69 268 PHE A N 1
ATOM 2128 C CA . PHE A 1 268 ? -24.012 -0.310 19.671 1.00 96.69 268 PHE A CA 1
ATOM 2129 C C . PHE A 1 268 ? -25.141 0.713 19.838 1.00 96.69 268 PHE A C 1
ATOM 2131 O O . PHE A 1 268 ? -24.899 1.910 19.672 1.00 96.69 268 PHE A O 1
ATOM 2138 N N . GLN A 1 269 ? -26.346 0.261 20.205 1.00 95.81 269 GLN A N 1
ATOM 2139 C CA . GLN A 1 269 ? -27.494 1.154 20.393 1.00 95.81 269 GLN A CA 1
ATOM 2140 C C . GLN A 1 269 ? -27.239 2.158 21.519 1.00 95.81 269 GLN A C 1
ATOM 2142 O O . GLN A 1 269 ? -27.402 3.357 21.320 1.00 95.81 269 GLN A O 1
ATOM 2147 N N . SER A 1 270 ? -26.727 1.697 22.664 1.00 96.38 270 SER A N 1
ATOM 2148 C CA . SER A 1 270 ? -26.419 2.573 23.796 1.00 96.38 270 SER A CA 1
ATOM 2149 C C . SER A 1 270 ? -25.386 3.648 23.441 1.00 96.38 270 SER A C 1
ATOM 2151 O O . SER A 1 270 ? -25.549 4.804 23.835 1.00 96.38 270 SER A O 1
ATOM 2153 N N . ARG A 1 271 ? -24.314 3.294 22.717 1.00 96.94 271 ARG A N 1
ATOM 2154 C CA . ARG A 1 271 ? -23.275 4.256 22.310 1.00 96.94 271 ARG A CA 1
ATOM 2155 C C . ARG A 1 271 ? -23.784 5.227 21.240 1.00 96.94 271 ARG A C 1
ATOM 2157 O O . ARG A 1 271 ? -23.406 6.400 21.258 1.00 96.94 271 ARG A O 1
ATOM 2164 N N . LEU A 1 272 ? -24.634 4.763 20.321 1.00 95.94 272 LEU A N 1
ATOM 2165 C CA . LEU A 1 272 ? -25.253 5.609 19.301 1.00 95.94 272 LEU A CA 1
ATOM 2166 C C . LEU A 1 272 ? -26.222 6.621 19.923 1.00 95.94 272 LEU A C 1
ATOM 2168 O O . LEU A 1 272 ? -26.091 7.816 19.656 1.00 95.94 272 LEU A O 1
ATOM 2172 N N . ASP A 1 273 ? -27.124 6.170 20.796 1.00 94.94 273 ASP A N 1
ATOM 2173 C CA . ASP A 1 273 ? -28.082 7.025 21.504 1.00 94.94 273 ASP A CA 1
ATOM 2174 C C . ASP A 1 273 ? -27.368 8.113 22.308 1.00 94.94 273 ASP A C 1
ATOM 2176 O O . ASP A 1 273 ? -27.737 9.289 22.249 1.00 94.94 273 ASP A O 1
ATOM 2180 N N . GLN A 1 274 ? -26.293 7.739 23.010 1.00 95.12 274 GLN A N 1
ATOM 2181 C CA . GLN A 1 274 ? -25.455 8.693 23.724 1.00 95.12 274 GLN A CA 1
ATOM 2182 C C . GLN A 1 274 ? -24.862 9.742 22.772 1.00 95.12 274 GLN A C 1
ATOM 2184 O O . GLN A 1 274 ? -24.969 10.941 23.037 1.00 95.12 274 GLN A O 1
ATOM 2189 N N . ARG A 1 275 ? -24.271 9.320 21.646 1.00 94.50 275 ARG A N 1
ATOM 2190 C CA . ARG A 1 275 ? -23.636 10.240 20.690 1.00 94.50 275 ARG A CA 1
ATOM 2191 C C . ARG A 1 275 ? -24.650 11.190 20.051 1.00 94.50 275 ARG A C 1
ATOM 2193 O O . ARG A 1 275 ? -24.358 12.376 19.891 1.00 94.50 275 ARG A O 1
ATOM 2200 N N . LEU A 1 276 ? -25.838 10.692 19.710 1.00 94.75 276 LEU A N 1
ATOM 2201 C CA . LEU A 1 276 ? -26.936 11.502 19.178 1.00 94.75 276 LEU A CA 1
ATOM 2202 C C . LEU A 1 276 ? -27.418 12.525 20.208 1.00 94.75 276 LEU A C 1
ATOM 2204 O O . LEU A 1 276 ? -27.629 13.687 19.859 1.00 94.75 276 LEU A O 1
ATOM 2208 N N . ALA A 1 277 ? -27.547 12.120 21.474 1.00 94.75 277 ALA A N 1
ATOM 2209 C CA . ALA A 1 277 ? -27.931 13.012 22.561 1.00 94.75 277 ALA A CA 1
ATOM 2210 C C . ALA A 1 277 ? -26.892 14.122 22.793 1.00 94.75 277 ALA A C 1
ATOM 2212 O O . ALA A 1 277 ? -27.271 15.284 22.930 1.00 94.75 277 ALA A O 1
ATOM 2213 N N . GLU A 1 278 ? -25.597 13.793 22.769 1.00 94.25 278 GLU A N 1
ATOM 2214 C CA . GLU A 1 278 ? -24.495 14.760 22.909 1.00 94.25 278 GLU A CA 1
ATOM 2215 C C . GLU A 1 278 ? -24.508 15.838 21.816 1.00 94.25 278 GLU A C 1
ATOM 2217 O O . GLU A 1 278 ? -24.185 16.995 22.085 1.00 94.25 278 GLU A O 1
ATOM 2222 N N . HIS A 1 279 ? -24.926 15.482 20.599 1.00 91.56 279 HIS A N 1
ATOM 2223 C CA . HIS A 1 279 ? -25.016 16.413 19.470 1.00 91.56 279 HIS A CA 1
ATOM 2224 C C . HIS A 1 279 ? -26.407 17.054 19.321 1.00 91.56 279 HIS A C 1
ATOM 2226 O O . HIS A 1 279 ? -26.590 17.921 18.470 1.00 91.56 279 HIS A O 1
ATOM 2232 N N . GLY A 1 280 ? -27.392 16.654 20.136 1.00 92.81 280 GLY A N 1
ATOM 2233 C CA . GLY A 1 280 ? -28.776 17.123 20.025 1.00 92.81 280 GLY A CA 1
ATOM 2234 C C . GLY A 1 280 ? -29.486 16.671 18.742 1.00 92.81 280 GLY A C 1
ATOM 2235 O O . GLY A 1 280 ? -30.403 17.351 18.289 1.00 92.81 280 GLY A O 1
ATOM 2236 N N . LEU A 1 281 ? -29.062 15.547 18.156 1.00 93.44 281 LEU A N 1
ATOM 2237 C CA . LEU A 1 281 ? -29.512 15.029 16.854 1.00 93.44 281 LEU A CA 1
ATOM 2238 C C . LEU A 1 281 ? -30.413 13.788 16.979 1.00 93.44 281 LEU A C 1
ATOM 2240 O O . LEU A 1 281 ? -30.535 12.998 16.050 1.00 93.44 281 LEU A O 1
ATOM 2244 N N . VAL A 1 282 ? -31.030 13.576 18.142 1.00 89.38 282 VAL A N 1
ATOM 2245 C CA . VAL A 1 282 ? -31.901 12.414 18.379 1.00 89.38 282 VAL A CA 1
ATOM 2246 C C . VAL A 1 282 ? -33.083 12.424 17.401 1.00 89.38 282 VAL A C 1
ATOM 2248 O O . VAL A 1 282 ? -33.834 13.399 17.343 1.00 89.38 282 VAL A O 1
ATOM 2251 N N . GLY A 1 283 ? -33.264 11.322 16.665 1.00 86.44 283 GLY A N 1
ATOM 2252 C CA . GLY A 1 283 ? -34.310 11.161 15.650 1.00 86.44 283 GLY A CA 1
ATOM 2253 C C . GLY A 1 283 ? -33.967 11.743 14.273 1.00 86.44 283 GLY A C 1
ATOM 2254 O O . GLY A 1 283 ? -34.826 11.740 13.388 1.00 86.44 283 GLY A O 1
ATOM 2255 N N . ASP A 1 284 ? -32.745 12.249 14.078 1.00 93.00 284 ASP A N 1
ATOM 2256 C CA . ASP A 1 284 ? -32.224 12.621 12.763 1.00 93.00 284 ASP A CA 1
ATOM 2257 C C . ASP A 1 284 ? -31.644 11.383 12.060 1.00 93.00 284 ASP A C 1
ATOM 2259 O O . ASP A 1 284 ? -30.613 10.836 12.452 1.00 93.00 284 ASP A O 1
ATOM 2263 N N . VAL A 1 285 ? -32.315 10.953 10.991 1.00 91.62 285 VAL A N 1
ATOM 2264 C CA . VAL A 1 285 ? -31.970 9.741 10.229 1.00 91.62 285 VAL A CA 1
ATOM 2265 C C . VAL A 1 285 ? -30.598 9.850 9.550 1.00 91.62 285 VAL A C 1
ATOM 2267 O O . VAL A 1 285 ? -29.888 8.850 9.410 1.00 91.62 285 VAL A O 1
ATOM 2270 N N . ASP A 1 286 ? -30.196 11.048 9.122 1.00 92.44 286 ASP A N 1
ATOM 2271 C CA . ASP A 1 286 ? -28.884 11.253 8.509 1.00 92.44 286 ASP A CA 1
ATOM 2272 C C . ASP A 1 286 ? -27.776 11.235 9.564 1.00 92.44 286 ASP A C 1
ATOM 2274 O O . ASP A 1 286 ? -26.726 10.617 9.345 1.00 92.44 286 ASP A O 1
ATOM 2278 N N . ALA A 1 287 ? -28.022 11.834 10.731 1.00 91.12 287 ALA A N 1
ATOM 2279 C CA . ALA A 1 287 ? -27.107 11.764 11.864 1.00 91.12 287 ALA A CA 1
ATOM 2280 C C . ALA A 1 287 ? -26.941 10.324 12.367 1.00 91.12 287 ALA A C 1
ATOM 2282 O O . ALA A 1 287 ? -25.812 9.881 12.576 1.00 91.12 287 ALA A O 1
ATOM 2283 N N . GLU A 1 288 ? -28.033 9.565 12.490 1.00 92.81 288 GLU A N 1
ATOM 2284 C CA . GLU A 1 288 ? -28.014 8.141 12.847 1.00 92.81 288 GLU A CA 1
ATOM 2285 C C . GLU A 1 288 ? -27.144 7.328 11.884 1.00 92.81 288 GLU A C 1
ATOM 2287 O O . GLU A 1 288 ? -26.341 6.495 12.309 1.00 92.81 288 GLU A O 1
ATOM 2292 N N . ARG A 1 289 ? -27.240 7.596 10.577 1.00 93.00 289 ARG A N 1
ATOM 2293 C CA . ARG A 1 289 ? -26.436 6.905 9.561 1.00 93.00 289 ARG A CA 1
ATOM 2294 C C . ARG A 1 289 ? -24.943 7.201 9.705 1.00 93.00 289 ARG A C 1
ATOM 2296 O O . ARG A 1 289 ? -24.133 6.272 9.647 1.00 93.00 289 ARG A O 1
ATOM 2303 N N . VAL A 1 290 ? -24.576 8.473 9.864 1.00 94.62 290 VAL A N 1
ATOM 2304 C CA . VAL A 1 290 ? -23.171 8.908 9.947 1.00 94.62 290 VAL A CA 1
ATOM 2305 C C . VAL A 1 290 ? -22.549 8.504 11.283 1.00 94.62 290 VAL A C 1
ATOM 2307 O O . VAL A 1 290 ? -21.519 7.828 11.301 1.00 94.62 290 VAL A O 1
ATOM 2310 N N . LEU A 1 291 ? -23.187 8.858 12.400 1.00 93.81 291 LEU A N 1
ATOM 2311 C CA . LEU A 1 291 ? -22.699 8.534 13.741 1.00 93.81 291 LEU A CA 1
ATOM 2312 C C . LEU A 1 291 ? -22.750 7.027 13.998 1.00 93.81 291 LEU A C 1
ATOM 2314 O O . LEU A 1 291 ? -21.831 6.483 14.602 1.00 93.81 291 LEU A O 1
ATOM 2318 N N . GLY A 1 292 ? -23.752 6.324 13.468 1.00 95.06 292 GLY A N 1
ATOM 2319 C CA . GLY A 1 292 ? -23.818 4.867 13.534 1.00 95.06 292 GLY A CA 1
ATOM 2320 C C . GLY A 1 292 ? -22.617 4.199 12.863 1.00 95.06 292 GLY A C 1
ATOM 2321 O O . GLY A 1 292 ? -22.046 3.268 13.422 1.00 95.06 292 GLY A O 1
ATOM 2322 N N . ALA A 1 293 ? -22.169 4.683 11.700 1.00 94.12 293 ALA A N 1
ATOM 2323 C CA . ALA A 1 293 ? -20.952 4.163 11.071 1.00 94.12 293 ALA A CA 1
ATOM 2324 C C . ALA A 1 293 ? -19.701 4.402 11.933 1.00 94.12 293 ALA A C 1
ATOM 2326 O O . ALA A 1 293 ? -18.889 3.492 12.090 1.00 94.12 293 ALA A O 1
ATOM 2327 N N . GLN A 1 294 ? -19.579 5.585 12.541 1.00 93.69 294 GLN A N 1
ATOM 2328 C CA . GLN A 1 294 ? -18.465 5.907 13.438 1.00 93.69 294 GLN A CA 1
ATOM 2329 C C . GLN A 1 294 ? -18.457 5.023 14.690 1.00 93.69 294 GLN A C 1
ATOM 2331 O O . GLN A 1 294 ? -17.413 4.483 15.044 1.00 93.69 294 GLN A O 1
ATOM 2336 N N . VAL A 1 295 ? -19.614 4.827 15.331 1.00 95.69 295 VAL A N 1
ATOM 2337 C CA . VAL A 1 295 ? -19.740 3.973 16.522 1.00 95.69 295 VAL A CA 1
ATOM 2338 C C . VAL A 1 295 ? -19.408 2.519 16.188 1.00 95.69 295 VAL A C 1
ATOM 2340 O O . VAL A 1 295 ? -18.670 1.888 16.940 1.00 95.69 295 VAL A O 1
ATOM 2343 N N . ARG A 1 296 ? -19.878 1.991 15.046 1.00 94.62 296 ARG A N 1
ATOM 2344 C CA . ARG A 1 296 ? -19.510 0.634 14.603 1.00 94.62 296 ARG A CA 1
ATOM 2345 C C . ARG A 1 296 ? -18.004 0.482 14.420 1.00 94.62 296 ARG A C 1
ATOM 2347 O O . ARG A 1 296 ? -17.438 -0.483 14.918 1.00 94.62 296 ARG A O 1
ATOM 2354 N N . ASN A 1 297 ? -17.367 1.432 13.735 1.00 92.94 297 ASN A N 1
ATOM 2355 C CA . ASN A 1 297 ? -15.923 1.393 13.507 1.00 92.94 297 ASN A CA 1
ATOM 2356 C C . ASN A 1 297 ? -15.147 1.488 14.825 1.00 92.94 297 ASN A C 1
ATOM 2358 O O . ASN A 1 297 ? -14.185 0.753 15.009 1.00 92.94 297 ASN A O 1
ATOM 2362 N N . GLN A 1 298 ? -15.602 2.326 15.762 1.00 94.06 298 GLN A N 1
ATOM 2363 C CA . GLN A 1 298 ? -14.986 2.449 17.080 1.00 94.06 298 GLN A CA 1
ATOM 2364 C C . GLN A 1 298 ? -15.064 1.134 17.872 1.00 94.06 298 GLN A C 1
ATOM 2366 O O . GLN A 1 298 ? -14.047 0.666 18.375 1.00 94.06 298 GLN A O 1
ATOM 2371 N N . ILE A 1 299 ? -16.248 0.518 17.958 1.00 95.62 299 ILE A N 1
ATOM 2372 C CA . ILE A 1 299 ? -16.428 -0.778 18.634 1.00 95.62 299 ILE A CA 1
ATOM 2373 C C . ILE A 1 299 ? -15.542 -1.846 17.979 1.00 95.62 299 ILE A C 1
ATOM 2375 O O . ILE A 1 299 ? -14.870 -2.611 18.672 1.00 95.62 299 ILE A O 1
ATOM 2379 N N . ALA A 1 300 ? -15.517 -1.890 16.643 1.00 94.69 300 ALA A N 1
ATOM 2380 C CA . ALA A 1 300 ? -14.698 -2.847 15.915 1.00 94.69 300 ALA A CA 1
ATOM 2381 C C . ALA A 1 300 ? -13.202 -2.663 16.203 1.00 94.69 300 ALA A C 1
ATOM 2383 O O . ALA A 1 300 ? -12.524 -3.652 16.473 1.00 94.69 300 ALA A O 1
ATOM 2384 N N . GLY A 1 301 ? -12.710 -1.421 16.209 1.00 93.44 301 GLY A N 1
ATOM 2385 C CA . GLY A 1 301 ? -11.316 -1.108 16.523 1.00 93.44 301 GLY A CA 1
ATOM 2386 C C . GLY A 1 301 ? -10.916 -1.456 17.948 1.00 93.44 301 GLY A C 1
ATOM 2387 O O . GLY A 1 301 ? -9.850 -2.030 18.158 1.00 93.44 301 GLY A O 1
ATOM 2388 N N . GLU A 1 302 ? -11.793 -1.217 18.925 1.00 95.06 302 GLU A N 1
ATOM 2389 C CA . GLU A 1 302 ? -11.559 -1.615 20.317 1.00 95.06 302 GLU A CA 1
ATOM 2390 C C . GLU A 1 302 ? -11.416 -3.143 20.449 1.00 95.06 302 GLU A C 1
ATOM 2392 O O . GLU A 1 302 ? -10.439 -3.629 21.021 1.00 95.06 302 GLU A O 1
ATOM 2397 N N . ILE A 1 303 ? -12.349 -3.913 19.875 1.00 96.25 303 ILE A N 1
ATOM 2398 C CA . ILE A 1 303 ? -12.349 -5.383 19.967 1.00 96.25 303 ILE A CA 1
ATOM 2399 C C . ILE A 1 303 ? -11.170 -5.990 19.198 1.00 96.25 303 ILE A C 1
ATOM 2401 O O . ILE A 1 303 ? -10.443 -6.829 19.735 1.00 96.25 303 ILE A O 1
ATOM 2405 N N . LYS A 1 304 ? -10.969 -5.579 17.941 1.00 96.50 304 LYS A N 1
ATOM 2406 C CA . LYS A 1 304 ? -9.899 -6.114 17.089 1.00 96.50 304 LYS A CA 1
ATOM 2407 C C . LYS A 1 304 ? -8.518 -5.706 17.599 1.00 96.50 304 LYS A C 1
ATOM 2409 O O . LYS A 1 304 ? -7.605 -6.533 17.619 1.00 96.50 304 LYS A O 1
ATOM 2414 N N . GLY A 1 305 ? -8.374 -4.463 18.059 1.00 95.12 305 GLY A N 1
ATOM 2415 C CA . GLY A 1 305 ? -7.141 -3.950 18.650 1.00 95.12 305 GLY A CA 1
ATOM 2416 C C . GLY A 1 305 ? -6.738 -4.719 19.906 1.00 95.12 305 GLY A C 1
ATOM 2417 O O . GLY A 1 305 ? -5.574 -5.087 20.048 1.00 95.12 305 GLY A O 1
ATOM 2418 N N . GLU A 1 306 ? -7.692 -5.045 20.786 1.00 95.31 306 GLU A N 1
ATOM 2419 C CA . GLU A 1 306 ? -7.426 -5.849 21.986 1.00 95.31 306 GLU A CA 1
ATOM 2420 C C . GLU A 1 306 ? -6.853 -7.234 21.638 1.00 95.31 306 GLU A C 1
ATOM 2422 O O . GLU A 1 306 ? -5.845 -7.653 22.213 1.00 95.31 306 GLU A O 1
ATOM 2427 N N . VAL A 1 307 ? -7.472 -7.936 20.683 1.00 95.88 307 VAL A N 1
ATOM 2428 C CA . VAL A 1 307 ? -7.035 -9.273 20.245 1.00 95.88 307 VAL A CA 1
ATOM 2429 C C . VAL A 1 307 ? -5.645 -9.210 19.621 1.00 95.88 307 VAL A C 1
ATOM 2431 O O . VAL A 1 307 ? -4.775 -10.014 19.956 1.00 95.88 307 VAL A O 1
ATOM 2434 N N . MET A 1 308 ? -5.407 -8.217 18.764 1.00 95.38 308 MET A N 1
ATOM 2435 C CA . MET A 1 308 ? -4.104 -7.990 18.153 1.00 95.38 308 MET A CA 1
ATOM 2436 C C . MET A 1 308 ? -3.015 -7.736 19.199 1.00 95.38 308 MET A C 1
ATOM 2438 O O . MET A 1 308 ? -1.981 -8.400 19.172 1.00 95.38 308 MET A O 1
ATOM 2442 N N . HIS A 1 309 ? -3.240 -6.822 20.144 1.00 94.31 309 HIS A N 1
ATOM 2443 C CA . HIS A 1 309 ? -2.263 -6.523 21.191 1.00 94.31 309 HIS A CA 1
ATOM 2444 C C . HIS A 1 309 ? -1.937 -7.739 22.049 1.00 94.31 309 HIS A C 1
ATOM 2446 O O . HIS A 1 309 ? -0.765 -7.990 22.326 1.00 94.31 309 HIS A O 1
ATOM 2452 N N . ARG A 1 310 ? -2.954 -8.515 22.438 1.00 93.81 310 ARG A N 1
ATOM 2453 C CA . ARG A 1 310 ? -2.761 -9.739 23.219 1.00 93.81 310 ARG A CA 1
ATOM 2454 C C . ARG A 1 310 ? -1.895 -10.748 22.463 1.00 93.81 310 ARG A C 1
ATOM 2456 O O . ARG A 1 310 ? -0.898 -11.214 23.008 1.00 93.81 310 ARG A O 1
ATOM 2463 N N . LEU A 1 311 ? -2.223 -11.012 21.197 1.00 93.62 311 LEU A N 1
ATOM 2464 C CA . LEU A 1 311 ? -1.484 -11.952 20.352 1.00 93.62 311 LEU A CA 1
ATOM 2465 C C . LEU A 1 311 ? -0.025 -11.517 20.145 1.00 93.62 311 LEU A C 1
ATOM 2467 O O . LEU A 1 311 ? 0.888 -12.343 20.190 1.00 93.62 311 LEU A O 1
ATOM 2471 N N . LEU A 1 312 ? 0.208 -10.224 19.908 1.00 93.12 312 LEU A N 1
ATOM 2472 C CA . LEU A 1 312 ? 1.558 -9.691 19.731 1.00 93.12 312 LEU A CA 1
ATOM 2473 C C . LEU A 1 312 ? 2.372 -9.761 21.030 1.00 93.12 312 LEU A C 1
ATOM 2475 O O . LEU A 1 312 ? 3.538 -10.158 20.987 1.00 93.12 312 LEU A O 1
ATOM 2479 N N . ALA A 1 313 ? 1.761 -9.459 22.179 1.00 92.69 313 ALA A N 1
ATOM 2480 C CA . ALA A 1 313 ? 2.407 -9.566 23.486 1.00 92.69 313 ALA A CA 1
ATOM 2481 C C . ALA A 1 313 ? 2.807 -11.016 23.815 1.00 92.69 313 ALA A C 1
ATOM 2483 O O . ALA A 1 313 ? 3.938 -11.268 24.227 1.00 92.69 313 ALA A O 1
ATOM 2484 N N . GLU A 1 314 ? 1.931 -11.991 23.552 1.00 91.38 314 GLU A N 1
ATOM 2485 C CA . GLU A 1 314 ? 2.228 -13.423 23.730 1.00 91.38 314 GLU A CA 1
ATOM 2486 C C . GLU A 1 314 ? 3.415 -13.901 22.883 1.00 91.38 314 GLU A C 1
ATOM 2488 O O . GLU A 1 314 ? 4.121 -14.840 23.260 1.00 91.38 314 GLU A O 1
ATOM 2493 N N . ARG A 1 315 ? 3.665 -13.235 21.752 1.00 88.88 315 ARG A N 1
ATOM 2494 C CA . ARG A 1 315 ? 4.772 -13.528 20.833 1.00 88.88 315 ARG A CA 1
ATOM 2495 C C . ARG A 1 315 ? 6.004 -12.645 21.052 1.00 88.88 315 ARG A C 1
ATOM 2497 O O . ARG A 1 315 ? 6.960 -12.755 20.289 1.00 88.88 315 ARG A O 1
ATOM 2504 N N . GLY A 1 316 ? 6.009 -11.801 22.087 1.00 88.38 316 GLY A N 1
ATOM 2505 C CA . GLY A 1 316 ? 7.131 -10.915 22.414 1.00 88.38 316 GLY A CA 1
ATOM 2506 C C . GLY A 1 316 ? 7.358 -9.790 21.398 1.00 88.38 316 GLY A C 1
ATOM 2507 O O . GLY A 1 316 ? 8.471 -9.281 21.294 1.00 88.38 316 GLY A O 1
ATOM 2508 N N . LEU A 1 317 ? 6.323 -9.424 20.639 1.00 84.81 317 LEU A N 1
ATOM 2509 C CA . LEU A 1 317 ? 6.331 -8.358 19.633 1.00 84.81 317 LEU A CA 1
ATOM 2510 C C . LEU A 1 317 ? 5.592 -7.120 20.160 1.00 84.81 317 LEU A C 1
ATOM 2512 O O . LEU A 1 317 ? 4.700 -6.591 19.496 1.00 84.81 317 LEU A O 1
ATOM 2516 N N . GLU A 1 318 ? 5.926 -6.696 21.381 1.00 69.94 318 GLU A N 1
ATOM 2517 C CA . GLU A 1 318 ? 5.384 -5.465 21.963 1.00 69.94 318 GLU A CA 1
ATOM 2518 C C . GLU A 1 318 ? 5.756 -4.269 21.066 1.00 69.94 318 GLU A C 1
ATOM 2520 O O . GLU A 1 318 ? 6.920 -4.109 20.690 1.00 69.94 318 GLU A O 1
ATOM 2525 N N . GLN A 1 319 ? 4.744 -3.482 20.680 1.00 57.62 319 GLN A N 1
ATOM 2526 C CA . GLN A 1 319 ? 4.900 -2.242 19.912 1.00 57.62 319 GLN A CA 1
ATOM 2527 C C . GLN A 1 319 ? 5.091 -1.046 20.838 1.00 57.62 319 GLN A C 1
ATOM 2529 O O . GLN A 1 319 ? 4.369 -0.985 21.860 1.00 57.62 319 GLN A O 1
#

pLDDT: mean 87.12, std 15.31, range [30.19, 98.38]

Radius of gyration: 24.65 Å; chains: 1; bounding box: 55×49×71 Å

Organism: NCBI:txid1355477

Foldseek 3Di:
DDPPDPPDDPDPPVVVVVVVPPDDPPPPPQQALLRLLCVLCVVPVPLSVLSVVCRPPPLSSLLSVLSVLLCVDPLVVPPLSSVVVNVLSSVCSVDVVLVVVSSVLSNVQVVDDSLSSQVSQLVSVVSVLVVCLLVLVCLVPVVVVLVVLLLVLLLVLLLVLLVVVCVVCCVPDVPQDSSLSSVLLCQLCCVVSVNVSGRNDDDPNVRNPQDPVSSVVSSVVSVVCCVPPSLLCLQQPDVSNLSSCCVNPVPLNVVLVVQLVVCVPPVLVVQLCVVCVVVVNPPPPVSSVVSSVVSSSVSSSVSRSVSVQVVCVVVVNHD